Protein AF-A0A946TJX1-F1 (afdb_monomer)

Radius of gyration: 21.47 Å; Cα contacts (8 Å, |Δi|>4): 528; chains: 1; bounding box: 55×38×66 Å

Foldseek 3Di:
DLLCCQVVCCPFVVSDGAFEEEEAADCPCVDPLNCLSFVEAEDELAAPQAALQQFFDDPQLRSLVSQLLLLVLLCLLLVDDPVLSVVSSVLSQVQCVVQPHDSRDPVRNPGQHQHLVSSLCSQVPDPDHDPDSSNVSSCVSVVRNRHRRDSVRHDQVLVVRGGHYYYYNYPDDLSVSLSVVLSNLSSVLSVLVRQFFADDDPPDGGAHYEYEYEQCLSNVQSVRVSVVCCLVPVNRSNYYYHYHHLDLCSCDYPVDRNLVSDQKDWQAAHQDDDLVSCCSLLVDPDPVVSVVVNVCSNPHDPQWTWMQHNVRDTDIDRHPDCVNSSVD

Secondary structure (DSSP, 8-state):
-HHHHHHTGGGSGGG---EEEEEESSSSTTSHHHHHHHT-EEEESSSBSS-TT---S--TTHHHHHHHHHHHHHHHHHT--HHHHHHHHHHHHHHHHHTT--TT-GGGTTSPPPPHHHHHHHHHTSSS---SHHHHHHHHHHHTT-B-S-GGG---HHHH-SSEEEEE-TTS-HHHHHHHHHHHHHHHHHHHHHH-PPPEETTEE---EEEEETTHHHHHHT--HHHHHHHHHGGGGTEEEEE--SSGGGGB-SS-BGGGG---EEE---S---HHHHHHHH----HHHHHHHHHHHHTPPTTEEEEE-TT--EEEEE---HHHHS--

Nearest PDB structures (foldseek):
  7es4-assembly1_A  TM=9.626E-01  e=4.638E-42  Escherichia coli
  4ag6-assembly1_A  TM=7.171E-01  e=5.998E-08  Thermoanaerobacter pseudethanolicus
  8dol-assembly1_F  TM=5.128E-01  e=2.034E-04  Helicobacter pylori 26695
  1njf-assembly4_D  TM=3.837E-01  e=4.541E+00  Escherichia coli

Structure (mmCIF, N/CA/C/O backbone):
data_AF-A0A946TJX1-F1
#
_entry.id   AF-A0A946TJX1-F1
#
loop_
_atom_site.group_PDB
_atom_site.id
_atom_site.type_symbol
_atom_site.label_atom_id
_atom_site.label_alt_id
_atom_site.label_comp_id
_atom_site.label_asym_id
_atom_site.label_entity_id
_atom_site.label_seq_id
_atom_site.pdbx_PDB_ins_code
_atom_site.Cartn_x
_atom_site.Cartn_y
_atom_site.Cartn_z
_atom_site.occupancy
_atom_site.B_iso_or_equiv
_atom_site.auth_seq_id
_atom_site.auth_comp_id
_atom_site.auth_asym_id
_atom_site.auth_atom_id
_atom_site.pdbx_PDB_model_num
ATOM 1 N N . MET A 1 1 ? -14.377 -6.521 11.545 1.00 89.44 1 MET A N 1
ATOM 2 C CA . MET A 1 1 ? -14.509 -5.174 10.942 1.00 89.44 1 MET A CA 1
ATOM 3 C C . MET A 1 1 ? -14.657 -5.205 9.420 1.00 89.44 1 MET A C 1
ATOM 5 O O . MET A 1 1 ? -15.689 -4.755 8.950 1.00 89.44 1 MET A O 1
ATOM 9 N N . VAL A 1 2 ? -13.696 -5.730 8.643 1.00 94.31 2 VAL A N 1
ATOM 10 C CA . VAL A 1 2 ? -13.751 -5.693 7.159 1.00 94.31 2 VAL A CA 1
ATOM 11 C C . VAL A 1 2 ? -15.061 -6.251 6.590 1.00 94.31 2 VAL A C 1
ATOM 13 O O . VAL A 1 2 ? -15.722 -5.563 5.820 1.00 94.31 2 VAL A O 1
ATOM 16 N N . THR A 1 3 ? -15.479 -7.445 7.021 1.00 93.75 3 THR A N 1
ATOM 17 C CA . THR A 1 3 ? -16.749 -8.064 6.603 1.00 93.75 3 THR A CA 1
ATOM 18 C C . THR A 1 3 ? -17.955 -7.168 6.884 1.00 93.75 3 THR A C 1
ATOM 20 O O . THR A 1 3 ? -18.843 -7.056 6.048 1.00 93.75 3 THR A O 1
ATOM 23 N N . GLN A 1 4 ? -17.961 -6.469 8.022 1.00 93.44 4 GLN A N 1
ATOM 24 C CA . GLN A 1 4 ? -19.039 -5.543 8.375 1.00 93.44 4 GLN A CA 1
ATOM 25 C C . GLN A 1 4 ? -19.045 -4.327 7.441 1.00 93.44 4 GLN A C 1
ATOM 27 O O . GLN A 1 4 ? -20.090 -4.011 6.891 1.00 93.44 4 GLN A O 1
ATOM 32 N N . ILE A 1 5 ? -17.891 -3.694 7.184 1.00 92.88 5 ILE A N 1
ATOM 33 C CA . ILE A 1 5 ? -17.790 -2.567 6.232 1.00 92.88 5 ILE A CA 1
ATOM 34 C C . ILE A 1 5 ? -18.255 -2.996 4.836 1.00 92.88 5 ILE A C 1
ATOM 36 O O . ILE A 1 5 ? -19.009 -2.279 4.187 1.00 92.88 5 ILE A O 1
ATOM 40 N N . HIS A 1 6 ? -17.816 -4.172 4.383 1.00 91.88 6 HIS A N 1
ATOM 41 C CA . HIS A 1 6 ? -18.178 -4.709 3.076 1.00 91.88 6 HIS A CA 1
ATOM 42 C C . HIS A 1 6 ? -19.690 -4.944 2.940 1.00 91.88 6 HIS A C 1
ATOM 44 O O . HIS A 1 6 ? -20.277 -4.595 1.915 1.00 91.88 6 HIS A O 1
ATOM 50 N N . ARG A 1 7 ? -20.316 -5.517 3.974 1.00 91.69 7 ARG A N 1
ATOM 51 C CA . ARG A 1 7 ? -21.746 -5.845 3.978 1.00 91.69 7 ARG A CA 1
ATOM 52 C C . ARG A 1 7 ? -22.651 -4.650 4.202 1.00 91.69 7 ARG A C 1
ATOM 54 O O . ARG A 1 7 ? -23.758 -4.699 3.707 1.00 91.69 7 ARG A O 1
ATOM 61 N N . GLN A 1 8 ? -22.180 -3.622 4.906 1.00 92.06 8 GLN A N 1
ATOM 62 C CA . GLN A 1 8 ? -22.944 -2.422 5.269 1.00 92.06 8 GLN A CA 1
ATOM 63 C C . GLN A 1 8 ? -22.805 -1.290 4.233 1.00 92.06 8 GLN A C 1
ATOM 65 O O . GLN A 1 8 ? -22.961 -0.108 4.562 1.00 92.06 8 GLN A O 1
ATOM 70 N N . LYS A 1 9 ? -22.459 -1.626 2.981 1.00 90.62 9 LYS A N 1
ATOM 71 C CA . LYS A 1 9 ? -22.213 -0.663 1.892 1.00 90.62 9 LYS A CA 1
ATOM 72 C C . LYS A 1 9 ? -23.457 0.147 1.510 1.00 90.62 9 LYS A C 1
ATOM 74 O O . LYS A 1 9 ? -23.328 1.254 1.000 1.00 90.62 9 LYS A O 1
ATOM 79 N N . GLU A 1 10 ? -24.649 -0.359 1.804 1.00 93.06 10 GLU A N 1
ATOM 80 C CA . GLU A 1 10 ? -25.934 0.327 1.656 1.00 93.06 10 GLU A CA 1
ATOM 81 C C . GLU A 1 10 ? -26.047 1.592 2.513 1.00 93.06 10 GLU A C 1
ATOM 83 O O . GLU A 1 10 ? -26.786 2.502 2.148 1.00 93.06 10 GLU A O 1
ATOM 88 N N . ASN A 1 11 ? -25.280 1.687 3.607 1.00 94.06 11 ASN A N 1
ATOM 89 C CA . ASN A 1 11 ? -25.216 2.891 4.441 1.00 94.06 11 ASN A CA 1
ATOM 90 C C . ASN A 1 11 ? -24.266 3.959 3.879 1.00 94.06 11 ASN A C 1
ATOM 92 O O . ASN A 1 11 ? -24.165 5.056 4.430 1.00 94.06 11 ASN A O 1
ATOM 96 N N . ASN A 1 12 ? -23.532 3.647 2.811 1.00 95.81 12 ASN A N 1
ATOM 97 C CA . ASN A 1 12 ? -22.729 4.631 2.105 1.00 95.81 12 ASN A CA 1
ATOM 98 C C . ASN A 1 12 ? -23.633 5.562 1.288 1.00 95.81 12 ASN A C 1
ATOM 100 O O . ASN A 1 12 ? -24.731 5.189 0.876 1.00 95.81 12 ASN A O 1
ATOM 104 N N . ILE A 1 13 ? -23.151 6.767 0.991 1.00 95.75 13 ILE A N 1
ATOM 105 C CA . ILE A 1 13 ? -23.880 7.708 0.135 1.00 95.75 13 ILE A CA 1
ATOM 106 C C . ILE A 1 13 ? -24.156 7.050 -1.224 1.00 95.75 13 ILE A C 1
ATOM 108 O O . ILE A 1 13 ? -23.233 6.554 -1.876 1.00 95.75 13 ILE A O 1
ATOM 112 N N . GLU A 1 14 ? -25.430 7.064 -1.631 1.00 93.50 14 GLU A N 1
ATOM 113 C CA . GLU A 1 14 ? -25.968 6.404 -2.836 1.00 93.50 14 GLU A CA 1
ATOM 114 C C . GLU A 1 14 ? -25.845 4.869 -2.840 1.00 93.50 14 GLU A C 1
ATOM 116 O O . GLU A 1 14 ? -25.962 4.246 -3.893 1.00 93.50 14 GLU A O 1
ATOM 121 N N . GLY A 1 15 ? -25.579 4.245 -1.687 1.00 92.06 15 GLY A N 1
ATOM 122 C CA . GLY A 1 15 ? -25.301 2.810 -1.599 1.00 92.06 15 GLY A CA 1
ATOM 123 C C . GLY A 1 15 ? -24.071 2.393 -2.411 1.00 92.06 15 GLY A C 1
ATOM 124 O O . GLY A 1 15 ? -23.977 1.245 -2.851 1.00 92.06 15 GLY A O 1
ATOM 125 N N . LYS A 1 16 ? -23.151 3.334 -2.674 1.00 92.75 16 LYS A N 1
ATOM 126 C CA . LYS A 1 16 ? -21.984 3.095 -3.523 1.00 92.75 16 LYS A CA 1
ATOM 127 C C . LYS A 1 16 ? -21.104 2.005 -2.924 1.00 92.75 16 LYS A C 1
ATOM 129 O O . LYS A 1 16 ? -20.804 2.016 -1.729 1.00 92.75 16 LYS A O 1
ATOM 134 N N . GLU A 1 17 ? -20.645 1.092 -3.772 1.00 93.25 17 GLU A N 1
ATOM 135 C CA . GLU A 1 17 ? -19.739 0.035 -3.339 1.00 93.25 17 GLU A CA 1
ATOM 136 C C . GLU A 1 17 ? -18.426 0.593 -2.786 1.00 93.25 17 GLU A C 1
ATOM 138 O O . GLU A 1 17 ? -17.866 1.561 -3.305 1.00 93.25 17 GLU A O 1
ATOM 143 N N . ILE A 1 18 ? -17.921 -0.067 -1.745 1.00 95.81 18 ILE A N 1
ATOM 144 C CA . ILE A 1 18 ? -16.669 0.285 -1.082 1.00 95.81 18 ILE A CA 1
ATOM 145 C C . ILE A 1 18 ? -15.607 -0.736 -1.490 1.00 95.81 18 ILE A C 1
ATOM 147 O O . ILE A 1 18 ? -15.755 -1.934 -1.241 1.00 95.81 18 ILE A O 1
ATOM 151 N N . GLY A 1 19 ? -14.526 -0.258 -2.105 1.00 97.31 19 GLY A N 1
ATOM 152 C CA . GLY A 1 19 ? -13.344 -1.078 -2.370 1.00 97.31 19 GLY A CA 1
ATOM 153 C C . GLY A 1 19 ? -12.443 -1.166 -1.136 1.00 97.31 19 GLY A C 1
ATOM 154 O O . GLY A 1 19 ? -12.178 -0.149 -0.511 1.00 97.31 19 GLY A O 1
ATOM 155 N N . ILE A 1 20 ? -11.931 -2.337 -0.779 1.00 98.19 20 ILE A N 1
ATOM 156 C CA . ILE A 1 20 ? -11.012 -2.520 0.351 1.00 98.19 20 ILE A CA 1
ATOM 157 C C . ILE A 1 20 ? -9.774 -3.247 -0.164 1.00 98.19 20 ILE A C 1
ATOM 159 O O . ILE A 1 20 ? -9.864 -4.406 -0.554 1.00 98.19 20 ILE A O 1
ATOM 163 N N . LEU A 1 21 ? -8.632 -2.561 -0.176 1.00 98.50 21 LEU A N 1
ATOM 164 C CA . LEU A 1 21 ? -7.329 -3.147 -0.476 1.00 98.50 21 LEU A CA 1
ATOM 165 C C . LEU A 1 21 ? -6.659 -3.554 0.833 1.00 98.50 21 LEU A C 1
ATOM 167 O O . LEU A 1 21 ? -6.426 -2.695 1.676 1.00 98.50 21 LEU A O 1
ATOM 171 N N . ILE A 1 22 ? -6.342 -4.833 0.993 1.00 98.44 22 ILE A N 1
ATOM 172 C CA . ILE A 1 22 ? -5.723 -5.389 2.197 1.00 98.44 22 ILE A CA 1
ATOM 173 C C . ILE A 1 22 ? -4.313 -5.863 1.867 1.00 98.44 22 ILE A C 1
ATOM 175 O O . ILE A 1 22 ? -4.135 -6.651 0.944 1.00 98.44 22 ILE A O 1
ATOM 179 N N . PHE A 1 23 ? -3.330 -5.419 2.642 1.00 98.12 23 PHE A N 1
ATOM 180 C CA . PHE A 1 23 ? -1.988 -5.990 2.665 1.00 98.12 23 PHE A CA 1
ATOM 181 C C . PHE A 1 23 ? -1.893 -6.962 3.841 1.00 98.12 23 PHE A C 1
ATOM 183 O O . PHE A 1 23 ? -1.869 -6.528 4.994 1.00 98.12 23 PHE A O 1
ATOM 190 N N . ASP A 1 24 ? -1.892 -8.261 3.542 1.00 97.00 24 ASP A N 1
ATOM 191 C CA . ASP A 1 24 ? -1.958 -9.334 4.535 1.00 97.00 24 ASP A CA 1
ATOM 192 C C . ASP A 1 24 ? -0.579 -9.967 4.748 1.00 97.00 24 ASP A C 1
ATOM 194 O O . ASP A 1 24 ? -0.088 -10.723 3.910 1.00 97.00 24 ASP A O 1
ATOM 198 N N . TYR A 1 25 ? 0.052 -9.650 5.880 1.00 94.88 25 TYR A N 1
ATOM 199 C CA . TYR A 1 25 ? 1.388 -10.140 6.230 1.00 94.88 25 TYR A CA 1
ATOM 200 C C . TYR A 1 25 ? 1.378 -11.549 6.837 1.00 94.88 25 TYR A C 1
ATOM 202 O O . TYR A 1 25 ? 2.418 -12.213 6.851 1.00 94.88 25 TYR A O 1
ATOM 210 N N . LYS A 1 26 ? 0.232 -12.007 7.357 1.00 91.75 26 LYS A N 1
ATOM 211 C CA . LYS A 1 26 ? 0.122 -13.224 8.179 1.00 91.75 26 LYS A CA 1
ATOM 212 C C . LYS A 1 26 ? -0.780 -14.307 7.590 1.00 91.75 26 LYS A C 1
ATOM 214 O O . LYS A 1 26 ? -0.924 -15.357 8.214 1.00 91.75 26 LYS A O 1
ATOM 219 N N . ALA A 1 27 ? -1.320 -14.092 6.392 1.00 94.56 27 ALA A N 1
ATOM 220 C CA . ALA A 1 27 ? -2.264 -14.999 5.741 1.00 94.56 27 ALA A CA 1
ATOM 221 C C . ALA A 1 27 ? -3.563 -15.195 6.552 1.00 94.56 27 ALA A C 1
ATOM 223 O O . ALA A 1 27 ? -4.168 -16.271 6.539 1.00 94.56 27 ALA A O 1
ATOM 224 N N . ASP A 1 28 ? -4.006 -14.160 7.270 1.00 93.25 28 ASP A N 1
ATOM 225 C CA . ASP A 1 28 ? -5.269 -14.193 8.011 1.00 93.25 28 ASP A CA 1
ATOM 226 C C . ASP A 1 28 ? -6.476 -13.874 7.115 1.00 93.25 28 ASP A C 1
ATOM 228 O O . ASP A 1 28 ? -7.550 -14.447 7.299 1.00 93.25 28 ASP A O 1
ATOM 232 N N . TYR A 1 29 ? -6.292 -13.029 6.099 1.00 95.94 29 TYR A N 1
ATOM 233 C CA . TYR A 1 29 ? -7.323 -12.582 5.157 1.00 95.94 29 TYR A CA 1
ATOM 234 C C . TYR A 1 29 ? -7.405 -13.447 3.889 1.00 95.94 29 TYR A C 1
ATOM 236 O O . TYR A 1 29 ? -8.209 -13.171 2.999 1.00 95.94 29 TYR A O 1
ATOM 244 N N . VAL A 1 30 ? -6.604 -14.511 3.795 1.00 96.38 30 VAL A N 1
ATOM 245 C CA . VAL A 1 30 ? -6.665 -15.498 2.698 1.00 96.38 30 VAL A CA 1
ATOM 246 C C . VAL A 1 30 ? -7.379 -16.794 3.088 1.00 96.38 30 VAL A C 1
ATOM 248 O O . VAL A 1 30 ? -7.549 -17.682 2.251 1.00 96.38 30 VAL A O 1
ATOM 251 N N . LYS A 1 31 ? -7.791 -16.919 4.355 1.00 96.19 31 LYS A N 1
ATOM 252 C CA . LYS A 1 31 ? -8.509 -18.091 4.869 1.00 96.19 31 LYS A CA 1
ATOM 253 C C . LYS A 1 31 ? -9.864 -18.249 4.178 1.00 96.19 31 LYS A C 1
ATOM 255 O O . LYS A 1 31 ? -10.524 -17.270 3.828 1.00 96.19 31 LYS A O 1
ATOM 260 N N . GLU A 1 32 ? -10.277 -19.500 3.967 1.00 95.56 32 GLU A N 1
ATOM 261 C CA . GLU A 1 32 ? -11.476 -19.814 3.180 1.00 95.56 32 GLU A CA 1
ATOM 262 C C . GLU A 1 32 ? -12.758 -19.192 3.738 1.00 95.56 32 GLU A C 1
ATOM 264 O O . GLU A 1 32 ? -13.611 -18.765 2.966 1.00 95.56 32 GLU A O 1
ATOM 269 N N . ASP A 1 33 ? -12.909 -19.169 5.060 1.00 95.31 33 ASP A N 1
ATOM 270 C CA . ASP A 1 33 ? -14.051 -18.572 5.749 1.00 95.31 33 ASP A CA 1
ATOM 271 C C . ASP A 1 33 ? -14.147 -17.068 5.461 1.00 95.31 33 ASP A C 1
ATOM 273 O O . ASP A 1 33 ? -15.202 -16.579 5.057 1.00 95.31 33 ASP A O 1
ATOM 277 N N . PHE A 1 34 ? -13.032 -16.342 5.562 1.00 96.19 34 PHE A N 1
ATOM 278 C CA . PHE A 1 34 ? -12.970 -14.923 5.227 1.00 96.19 34 PHE A CA 1
ATOM 279 C C . PHE A 1 34 ? -13.272 -14.663 3.747 1.00 96.19 34 PHE A C 1
ATOM 281 O O . PHE A 1 34 ? -14.077 -13.783 3.423 1.00 96.19 34 PHE A O 1
ATOM 288 N N . VAL A 1 35 ? -12.662 -15.441 2.845 1.00 96.69 35 VAL A N 1
ATOM 289 C CA . VAL A 1 35 ? -12.873 -15.306 1.397 1.00 96.69 35 VAL A CA 1
ATOM 290 C C . VAL A 1 35 ? -14.335 -15.564 1.036 1.00 96.69 35 VAL A C 1
ATOM 292 O O . VAL A 1 35 ? -14.910 -14.779 0.285 1.00 96.69 35 VAL A O 1
ATOM 295 N N . LYS A 1 36 ? -14.967 -16.598 1.605 1.00 94.88 36 LYS A N 1
ATOM 296 C CA . LYS A 1 36 ? -16.394 -16.896 1.392 1.00 94.88 36 LYS A CA 1
ATOM 297 C C . LYS A 1 36 ? -17.289 -15.771 1.917 1.00 94.88 36 LYS A C 1
ATOM 299 O O . LYS A 1 36 ? -18.159 -15.309 1.186 1.00 94.88 36 LYS A O 1
ATOM 304 N N . ALA A 1 37 ? -17.033 -15.274 3.128 1.00 94.62 37 ALA A N 1
ATOM 305 C CA . ALA A 1 37 ? -17.858 -14.249 3.772 1.00 94.62 37 ALA A CA 1
ATOM 306 C C . ALA A 1 37 ? -17.799 -12.865 3.094 1.00 94.62 37 ALA A C 1
ATOM 308 O O . ALA A 1 37 ? -18.688 -12.035 3.307 1.00 94.62 37 ALA A O 1
ATOM 309 N N . THR A 1 38 ? -16.739 -12.590 2.323 1.00 94.69 38 THR A N 1
ATOM 310 C CA . THR A 1 38 ? -16.471 -11.272 1.714 1.00 94.69 38 THR A CA 1
ATOM 311 C C . THR A 1 38 ? -16.342 -11.287 0.193 1.00 94.69 38 THR A C 1
ATOM 313 O O . THR A 1 38 ? -16.181 -10.227 -0.413 1.00 94.69 38 THR A O 1
ATOM 316 N N . ASN A 1 39 ? -16.386 -12.470 -0.427 1.00 95.25 39 ASN A N 1
ATOM 317 C CA . ASN A 1 39 ? -16.048 -12.681 -1.834 1.00 95.25 39 ASN A CA 1
ATOM 318 C C . ASN A 1 39 ? -14.690 -12.047 -2.210 1.00 95.25 39 ASN A C 1
ATOM 320 O O . ASN A 1 39 ? -14.553 -11.397 -3.250 1.00 95.25 39 ASN A O 1
ATOM 324 N N . ALA A 1 40 ? -13.699 -12.172 -1.320 1.00 97.12 40 ALA A N 1
ATOM 325 C CA . ALA A 1 40 ? -12.417 -11.498 -1.482 1.00 97.12 40 ALA A CA 1
ATOM 326 C C . ALA A 1 40 ? -11.635 -12.029 -2.687 1.00 97.12 40 ALA A C 1
ATOM 328 O O . ALA A 1 40 ? -11.434 -13.233 -2.858 1.00 97.12 40 ALA A O 1
ATOM 329 N N . LYS A 1 41 ? -11.098 -11.106 -3.485 1.00 97.81 41 LYS A N 1
ATOM 330 C CA . LYS A 1 41 ? -10.117 -11.420 -4.519 1.00 97.81 41 LYS A CA 1
ATOM 331 C C . LYS A 1 41 ? -8.723 -11.478 -3.901 1.00 97.81 41 LYS A C 1
ATOM 333 O O . LYS A 1 41 ? -8.164 -10.439 -3.558 1.00 97.81 41 LYS A O 1
ATOM 338 N N . VAL A 1 42 ? -8.148 -12.673 -3.807 1.00 97.88 42 VAL A N 1
ATOM 339 C CA . VAL A 1 42 ? -6.787 -12.872 -3.288 1.00 97.88 42 VAL A CA 1
ATOM 340 C C . VAL A 1 42 ? -5.768 -12.826 -4.428 1.00 97.88 42 VAL A C 1
ATOM 342 O O . VAL A 1 42 ? -5.880 -13.555 -5.413 1.00 97.88 42 VAL A O 1
ATOM 345 N N . LEU A 1 43 ? -4.771 -11.958 -4.288 1.00 97.94 43 LEU A N 1
ATOM 346 C CA . LEU A 1 43 ? -3.634 -11.782 -5.181 1.00 97.94 43 LEU A CA 1
ATOM 347 C C . LEU A 1 43 ? -2.370 -12.209 -4.444 1.00 97.94 43 LEU A C 1
ATOM 349 O O . LEU A 1 43 ? -2.116 -11.752 -3.335 1.00 97.94 43 LEU A O 1
ATOM 353 N N . LYS A 1 44 ? -1.564 -13.058 -5.074 1.00 96.88 44 LYS A N 1
ATOM 354 C CA . LYS A 1 44 ? -0.230 -13.401 -4.573 1.00 96.88 44 LYS A CA 1
ATOM 355 C C . LYS A 1 44 ? 0.796 -12.429 -5.143 1.00 96.88 44 LYS A C 1
ATOM 357 O O . LYS A 1 44 ? 0.531 -11.793 -6.163 1.00 96.88 44 LYS A O 1
ATOM 362 N N . LEU A 1 45 ? 1.975 -12.356 -4.531 1.00 95.62 45 LEU A N 1
ATOM 363 C CA . LEU A 1 45 ? 3.136 -11.655 -5.090 1.00 95.62 45 LEU A CA 1
ATOM 364 C C . LEU A 1 45 ? 3.740 -12.424 -6.279 1.00 95.62 45 LEU A C 1
ATOM 366 O O . LEU A 1 45 ? 4.861 -12.921 -6.227 1.00 95.62 45 LEU A O 1
ATOM 370 N N . TYR A 1 46 ? 2.934 -12.570 -7.325 1.00 95.56 46 TYR A N 1
ATOM 371 C CA . TYR A 1 46 ? 3.266 -13.194 -8.596 1.00 95.56 46 TYR A CA 1
ATOM 372 C C . TYR A 1 46 ? 2.272 -12.691 -9.644 1.00 95.56 46 TYR A C 1
ATOM 374 O O . TYR A 1 46 ? 1.064 -12.904 -9.500 1.00 95.56 46 TYR A O 1
ATOM 382 N N . ASN A 1 47 ? 2.771 -12.025 -10.684 1.00 96.38 47 ASN A N 1
ATOM 383 C CA . ASN A 1 47 ? 1.980 -11.379 -11.732 1.00 96.38 47 ASN A CA 1
ATOM 384 C C . ASN A 1 47 ? 0.872 -10.474 -11.177 1.00 96.38 47 ASN A C 1
ATOM 386 O O . ASN A 1 47 ? -0.297 -10.567 -11.566 1.00 96.38 47 ASN A O 1
ATOM 390 N N . LEU A 1 48 ? 1.225 -9.586 -10.243 1.00 97.88 48 LEU A N 1
ATOM 391 C CA . LEU A 1 48 ? 0.298 -8.564 -9.780 1.00 97.88 48 LEU A CA 1
ATOM 392 C C . LEU A 1 48 ? -0.210 -7.758 -10.989 1.00 97.88 48 LEU A C 1
ATOM 394 O O . LEU A 1 48 ? 0.604 -7.237 -11.756 1.00 97.88 48 LEU A O 1
ATOM 398 N N . PRO A 1 49 ? -1.539 -7.634 -11.178 1.00 96.75 49 PRO A N 1
ATOM 399 C CA . PRO A 1 49 ? -2.135 -7.186 -12.437 1.00 96.75 49 PRO A CA 1
ATOM 400 C C . PRO A 1 49 ? -2.163 -5.657 -12.546 1.00 96.75 49 PRO A C 1
ATOM 402 O O . PRO A 1 49 ? -3.192 -5.062 -12.861 1.00 96.75 49 PRO A O 1
ATOM 405 N N . PHE A 1 50 ? -1.052 -4.999 -12.239 1.00 96.50 50 PHE A N 1
ATOM 406 C CA . PHE A 1 50 ? -0.868 -3.561 -12.379 1.00 96.50 50 PHE A CA 1
ATOM 407 C C . PHE A 1 50 ? 0.604 -3.252 -12.648 1.00 96.50 50 PHE A C 1
ATOM 409 O O . PHE A 1 50 ? 1.497 -3.970 -12.204 1.00 96.50 50 PHE A O 1
ATOM 416 N N . ASN A 1 51 ? 0.850 -2.1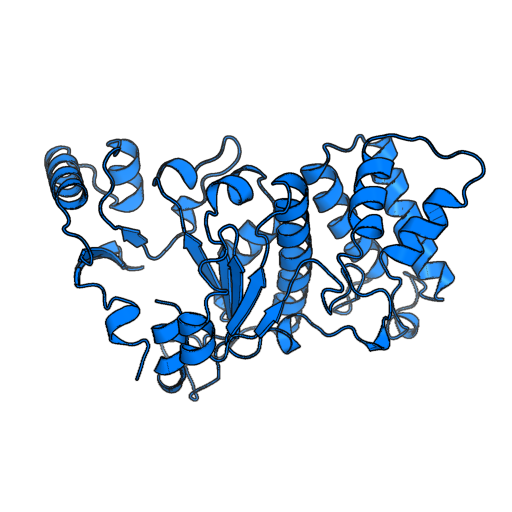60 -13.367 1.00 96.56 51 ASN A N 1
ATOM 417 C CA . ASN A 1 51 ? 2.195 -1.743 -13.737 1.00 96.56 51 ASN A CA 1
ATOM 418 C C . ASN A 1 51 ? 2.651 -0.557 -12.862 1.00 96.56 51 ASN A C 1
ATOM 420 O O . ASN A 1 51 ? 2.000 0.492 -12.905 1.00 96.56 51 ASN A O 1
ATOM 424 N N . PRO A 1 52 ? 3.767 -0.661 -12.110 1.00 95.94 52 PRO A N 1
ATOM 425 C CA . PRO A 1 52 ? 4.303 0.459 -11.329 1.00 95.94 52 PRO A CA 1
ATOM 426 C C . PRO A 1 52 ? 4.754 1.657 -12.187 1.00 95.94 52 PRO A C 1
ATOM 428 O O . PRO A 1 52 ? 4.923 2.755 -11.658 1.00 95.94 52 PRO A O 1
ATOM 431 N N . PHE A 1 53 ? 4.926 1.473 -13.499 1.00 97.44 53 PHE A N 1
ATOM 432 C CA . PHE A 1 53 ? 5.261 2.525 -14.464 1.00 97.44 53 PHE A CA 1
ATOM 433 C C . PHE A 1 53 ? 4.059 2.997 -15.292 1.00 97.44 53 PHE A C 1
ATOM 435 O O . PHE A 1 53 ? 4.232 3.701 -16.281 1.00 97.44 53 PHE A O 1
ATOM 442 N N . ALA A 1 54 ? 2.830 2.631 -14.926 1.00 96.19 54 ALA A N 1
ATOM 443 C CA . ALA A 1 54 ? 1.656 3.184 -15.592 1.00 96.19 54 ALA A CA 1
ATOM 444 C C . ALA A 1 54 ? 1.557 4.708 -15.374 1.00 96.19 54 ALA A C 1
ATOM 446 O O . ALA A 1 54 ? 1.827 5.229 -14.286 1.00 96.19 54 ALA A O 1
ATOM 447 N N . LEU A 1 55 ? 1.163 5.427 -16.425 1.00 95.94 55 LEU A N 1
ATOM 448 C CA . LEU A 1 55 ? 1.010 6.879 -16.415 1.00 95.94 55 LEU A CA 1
ATOM 449 C C . LEU A 1 55 ? -0.435 7.260 -16.085 1.00 95.94 55 LEU A C 1
ATOM 451 O O . LEU A 1 55 ? -1.376 6.758 -16.689 1.00 95.94 55 LEU A O 1
ATOM 455 N N . PHE A 1 56 ? -0.605 8.169 -15.125 1.00 93.06 56 PHE A N 1
ATOM 456 C CA . PHE A 1 56 ? -1.912 8.663 -14.697 1.00 93.06 56 PHE A CA 1
ATOM 457 C C . PHE A 1 56 ? -1.893 10.186 -14.558 1.00 93.06 56 PHE A C 1
ATOM 459 O O . PHE A 1 56 ? -1.112 10.739 -13.778 1.00 93.06 56 PHE A O 1
ATOM 466 N N . GLY A 1 57 ? -2.784 10.851 -15.292 1.00 90.06 57 GLY A N 1
ATOM 467 C CA . GLY A 1 57 ? -2.939 12.304 -15.300 1.00 90.06 57 GLY A CA 1
ATOM 468 C C . GLY A 1 57 ? -2.279 13.000 -16.482 1.00 90.06 57 GLY A C 1
ATOM 469 O O . GLY A 1 57 ? -1.919 12.381 -17.473 1.00 90.06 57 GLY A O 1
ATOM 470 N N . ASN A 1 58 ? -2.140 14.318 -16.368 1.00 88.25 58 ASN A N 1
ATOM 471 C CA . ASN A 1 58 ? -1.747 15.217 -17.459 1.00 88.25 58 ASN A CA 1
ATOM 472 C C . ASN A 1 58 ? -0.634 16.199 -17.053 1.00 88.25 58 ASN A C 1
ATOM 474 O O . ASN A 1 58 ? -0.449 17.251 -17.661 1.00 88.25 58 ASN A O 1
ATOM 478 N N . LYS A 1 59 ? 0.100 15.894 -15.977 1.00 91.69 59 LYS A N 1
ATOM 479 C CA . LYS A 1 59 ? 1.177 16.766 -15.507 1.00 91.69 59 LYS A CA 1
ATOM 480 C C . LYS A 1 59 ? 2.306 16.793 -16.546 1.00 91.69 59 LYS A C 1
ATOM 482 O O . LYS A 1 59 ? 2.775 15.716 -16.906 1.00 91.69 59 LYS A O 1
ATOM 487 N N . PRO A 1 60 ? 2.824 17.966 -16.964 1.00 95.00 60 PRO A N 1
ATOM 488 C CA . PRO A 1 60 ? 3.971 18.029 -17.866 1.00 95.00 60 PRO A CA 1
ATOM 489 C C . PRO A 1 60 ? 5.129 17.159 -17.366 1.00 95.00 60 PRO A C 1
ATOM 491 O O . PRO A 1 60 ? 5.430 17.160 -16.170 1.00 95.00 60 PRO A O 1
ATOM 494 N N . MET A 1 61 ? 5.788 16.434 -18.275 1.00 96.38 61 MET A N 1
ATOM 495 C CA . MET A 1 61 ? 6.853 15.476 -17.945 1.00 96.38 61 MET A CA 1
ATOM 496 C C . MET A 1 61 ? 6.388 14.302 -17.059 1.00 96.38 61 MET A C 1
ATOM 498 O O . MET A 1 61 ? 7.153 13.826 -16.214 1.00 96.38 61 MET A O 1
ATOM 502 N N . LEU A 1 62 ? 5.155 13.811 -17.233 1.00 96.50 62 LEU A N 1
ATOM 503 C CA . LEU A 1 62 ? 4.578 12.744 -16.406 1.00 96.50 62 LEU A CA 1
ATOM 504 C C . LEU A 1 62 ? 5.469 11.491 -16.289 1.00 96.50 62 LEU A C 1
ATOM 506 O O . LEU A 1 62 ? 5.703 11.075 -15.152 1.00 96.50 62 LEU A O 1
ATOM 510 N N . PRO A 1 63 ? 6.087 10.955 -17.367 1.00 97.88 63 PRO A N 1
ATOM 511 C CA . PRO A 1 63 ? 6.986 9.802 -17.244 1.00 97.88 63 PRO A CA 1
ATOM 512 C C . PRO A 1 63 ? 8.162 10.047 -16.292 1.00 97.88 63 PRO A C 1
ATOM 514 O O . PRO A 1 63 ? 8.552 9.172 -15.519 1.00 97.88 63 PRO A O 1
ATOM 517 N N . ARG A 1 64 ? 8.691 11.279 -16.267 1.00 97.38 64 ARG A N 1
ATOM 518 C CA . ARG A 1 64 ? 9.766 11.677 -15.348 1.00 97.38 64 ARG A CA 1
ATOM 519 C C . ARG A 1 64 ? 9.278 11.748 -13.904 1.00 97.38 64 ARG A C 1
ATOM 521 O O . ARG A 1 64 ? 10.043 11.429 -12.994 1.00 97.38 64 ARG A O 1
ATOM 528 N N . HIS A 1 65 ? 8.039 12.178 -13.677 1.00 96.06 65 HIS A N 1
ATOM 529 C CA . HIS A 1 65 ? 7.433 12.160 -12.348 1.00 96.06 65 HIS A CA 1
ATOM 530 C C . HIS A 1 65 ? 7.236 10.727 -11.848 1.00 96.06 65 HIS A C 1
ATOM 532 O O . HIS A 1 65 ? 7.696 10.433 -10.746 1.00 96.06 65 HIS A O 1
ATOM 538 N N . THR A 1 66 ? 6.682 9.832 -12.668 1.00 96.25 66 THR A N 1
ATOM 539 C CA . THR A 1 66 ? 6.531 8.406 -12.333 1.00 96.25 66 THR A CA 1
ATOM 540 C C . THR A 1 66 ? 7.884 7.749 -12.048 1.00 96.25 66 THR A C 1
ATOM 542 O O . THR A 1 66 ? 8.057 7.125 -11.002 1.00 96.25 66 THR A O 1
ATOM 545 N N . ALA A 1 67 ? 8.894 7.984 -12.894 1.00 97.12 67 ALA A N 1
ATOM 546 C CA . ALA A 1 67 ? 10.255 7.487 -12.673 1.00 97.12 67 ALA A CA 1
ATOM 547 C C . ALA A 1 67 ? 10.875 8.003 -11.362 1.00 97.12 67 ALA A C 1
ATOM 549 O O . ALA A 1 67 ? 11.585 7.274 -10.671 1.00 97.12 67 ALA A O 1
ATOM 550 N N . ASN A 1 68 ? 10.617 9.264 -10.999 1.00 95.81 68 ASN A N 1
ATOM 551 C CA . ASN A 1 68 ? 11.102 9.839 -9.746 1.00 95.81 68 ASN A CA 1
ATOM 552 C C . ASN A 1 68 ? 10.406 9.253 -8.515 1.00 95.81 68 ASN A C 1
ATOM 554 O O . ASN A 1 68 ? 11.081 9.068 -7.503 1.00 95.81 68 ASN A O 1
ATOM 558 N N . THR A 1 69 ? 9.104 8.968 -8.595 1.00 95.75 69 THR A N 1
ATOM 559 C CA . THR A 1 69 ? 8.359 8.289 -7.527 1.00 95.75 69 THR A CA 1
ATOM 560 C C . THR A 1 69 ? 8.913 6.883 -7.309 1.00 95.75 69 THR A C 1
ATOM 562 O O . THR A 1 69 ? 9.343 6.572 -6.202 1.00 95.75 69 THR A O 1
ATOM 565 N N . PHE A 1 70 ? 9.043 6.090 -8.380 1.00 96.69 70 PHE A N 1
ATOM 566 C CA . PHE A 1 70 ? 9.627 4.747 -8.310 1.00 96.69 70 PHE A CA 1
ATOM 567 C C . PHE A 1 70 ? 11.044 4.769 -7.719 1.00 96.69 70 PHE A C 1
ATOM 569 O O . PHE A 1 70 ? 11.348 4.029 -6.784 1.00 96.69 70 PHE A O 1
ATOM 576 N N . LYS A 1 71 ? 11.900 5.677 -8.212 1.00 96.44 71 LYS A N 1
ATOM 577 C CA . LYS A 1 71 ? 13.248 5.903 -7.675 1.00 96.44 71 LYS A CA 1
ATOM 578 C C . LYS A 1 71 ? 13.213 6.201 -6.178 1.00 96.44 71 LYS A C 1
ATOM 580 O O . LYS A 1 71 ? 13.968 5.584 -5.446 1.00 96.44 71 LYS A O 1
ATOM 585 N N . ALA A 1 72 ? 12.376 7.135 -5.721 1.00 95.50 72 ALA A N 1
ATOM 586 C CA . ALA A 1 72 ? 12.325 7.523 -4.310 1.00 95.50 72 ALA A CA 1
ATOM 587 C C . ALA A 1 72 ? 11.952 6.340 -3.401 1.00 95.50 72 ALA A C 1
ATOM 589 O O . ALA A 1 72 ? 12.577 6.140 -2.357 1.00 95.50 72 ALA A O 1
ATOM 590 N N . THR A 1 73 ? 10.984 5.531 -3.826 1.00 95.50 73 THR A N 1
ATOM 591 C CA . THR A 1 73 ? 10.533 4.351 -3.082 1.00 95.50 73 THR A CA 1
ATOM 592 C C . THR A 1 73 ? 11.593 3.256 -3.053 1.00 95.50 73 THR A C 1
ATOM 594 O O . THR A 1 73 ? 11.936 2.766 -1.974 1.00 95.50 73 THR A O 1
ATOM 597 N N . LEU A 1 74 ? 12.209 2.950 -4.198 1.00 94.81 74 LEU A N 1
ATOM 598 C CA . LEU A 1 74 ? 13.309 1.988 -4.269 1.00 94.81 74 LEU A CA 1
ATOM 599 C C . LEU A 1 74 ? 14.526 2.460 -3.454 1.00 94.81 74 LEU A C 1
ATOM 601 O O . LEU A 1 74 ? 15.116 1.678 -2.708 1.00 94.81 74 LEU A O 1
ATOM 605 N N . SER A 1 75 ? 14.860 3.753 -3.533 1.00 94.62 75 SER A N 1
ATOM 606 C CA . SER A 1 75 ? 15.928 4.384 -2.756 1.00 94.62 75 SER A CA 1
ATOM 607 C C . SER A 1 75 ? 15.735 4.217 -1.260 1.00 94.62 75 SER A C 1
ATOM 609 O O . SER A 1 75 ? 16.680 3.832 -0.573 1.00 94.62 75 SER A O 1
ATOM 611 N N . LYS A 1 76 ? 14.526 4.479 -0.749 1.00 92.88 76 LYS A N 1
ATOM 612 C CA . LYS A 1 76 ? 14.227 4.339 0.681 1.00 92.88 76 LYS A CA 1
ATOM 613 C C . LYS A 1 76 ? 14.291 2.872 1.112 1.00 92.88 76 LYS A C 1
ATOM 615 O O . LYS A 1 76 ? 14.939 2.576 2.111 1.00 92.88 76 LYS A O 1
ATOM 620 N N . ALA A 1 77 ? 13.702 1.959 0.338 1.00 91.56 77 ALA A N 1
ATOM 621 C CA . ALA A 1 77 ? 13.657 0.534 0.675 1.00 91.56 77 ALA A CA 1
ATOM 622 C C . ALA A 1 77 ? 15.038 -0.157 0.619 1.00 91.56 77 ALA A C 1
ATOM 624 O O . ALA A 1 77 ? 15.321 -1.053 1.414 1.00 91.56 77 ALA A O 1
ATOM 625 N N . PHE A 1 78 ? 15.923 0.257 -0.297 1.00 91.31 78 PHE A N 1
ATOM 626 C CA . PHE A 1 78 ? 17.231 -0.384 -0.519 1.00 91.31 78 PHE A CA 1
ATOM 627 C C . PHE A 1 78 ? 18.421 0.477 -0.088 1.00 91.31 78 PHE A C 1
ATOM 629 O O . PHE A 1 78 ? 19.564 0.073 -0.302 1.00 91.31 78 PHE A O 1
ATOM 636 N N . SER A 1 79 ? 18.169 1.626 0.548 1.00 92.50 79 SER A N 1
ATOM 637 C CA . SER A 1 79 ? 19.194 2.607 0.934 1.00 92.50 79 SER A CA 1
ATOM 638 C C . SER A 1 79 ? 20.129 2.958 -0.230 1.00 92.50 79 SER A C 1
ATOM 640 O O . SER A 1 79 ? 21.353 2.877 -0.106 1.00 92.50 79 SER A O 1
ATOM 642 N N . LEU A 1 80 ? 19.558 3.283 -1.394 1.00 95.25 80 LEU A N 1
ATOM 643 C CA . LEU A 1 80 ? 20.350 3.556 -2.594 1.00 95.25 80 LEU A CA 1
ATOM 644 C C . LEU A 1 80 ? 21.157 4.853 -2.447 1.00 95.25 80 LEU A C 1
ATOM 646 O O . LEU A 1 80 ? 20.669 5.867 -1.955 1.00 95.25 80 LEU A O 1
ATOM 650 N N . GLY A 1 81 ? 22.404 4.834 -2.916 1.00 96.69 81 GLY A N 1
ATOM 651 C CA . GLY A 1 81 ? 23.246 6.024 -3.003 1.00 96.69 81 GLY A CA 1
ATOM 652 C C . GLY A 1 81 ? 22.962 6.851 -4.260 1.00 96.69 81 GLY A C 1
ATOM 653 O O . GLY A 1 81 ? 22.482 6.335 -5.264 1.00 96.69 81 GLY A O 1
ATOM 654 N N . VAL A 1 82 ? 23.362 8.127 -4.262 1.00 95.81 82 VAL A N 1
ATOM 655 C CA . VAL A 1 82 ? 23.085 9.111 -5.340 1.00 95.81 82 VAL A CA 1
ATOM 656 C C . VAL A 1 82 ? 23.372 8.588 -6.760 1.00 95.81 82 VAL A C 1
ATOM 658 O O . VAL A 1 82 ? 22.617 8.856 -7.696 1.00 95.81 82 VAL A O 1
ATOM 661 N N . LYS A 1 83 ? 24.454 7.816 -6.947 1.00 95.75 83 LYS A N 1
ATOM 662 C CA . LYS A 1 83 ? 24.788 7.216 -8.253 1.00 95.75 83 LYS A CA 1
ATOM 663 C C . LYS A 1 83 ? 23.746 6.190 -8.703 1.00 95.75 83 LYS A C 1
ATOM 665 O O . LYS A 1 83 ? 23.374 6.185 -9.873 1.00 95.75 83 LYS A O 1
ATOM 670 N N . GLN A 1 84 ? 23.277 5.353 -7.783 1.00 97.25 84 GLN A N 1
ATOM 671 C CA . GLN A 1 84 ? 22.243 4.353 -8.033 1.00 97.25 84 GLN A CA 1
ATOM 672 C C . GLN A 1 84 ? 20.895 5.028 -8.296 1.00 97.25 84 GLN A C 1
ATOM 674 O O . GLN A 1 84 ? 20.207 4.651 -9.237 1.00 97.25 84 GLN A O 1
ATOM 679 N N . GLU A 1 85 ? 20.564 6.092 -7.560 1.00 97.06 85 GLU A N 1
ATOM 680 C CA . GLU A 1 85 ? 19.344 6.873 -7.807 1.00 97.06 85 GLU A CA 1
ATOM 681 C C . GLU A 1 85 ? 19.307 7.468 -9.222 1.00 97.06 85 GLU A C 1
ATOM 683 O O . GLU A 1 85 ? 18.298 7.393 -9.927 1.00 97.06 85 GLU A O 1
ATOM 688 N N . SER A 1 86 ? 20.425 8.058 -9.657 1.00 96.12 86 SER A N 1
ATOM 689 C CA . SER A 1 86 ? 20.569 8.575 -11.021 1.00 96.12 86 SER A CA 1
ATOM 690 C C . SER A 1 86 ? 20.448 7.448 -12.048 1.00 96.12 86 SER A C 1
ATOM 692 O O . SER A 1 86 ? 19.764 7.593 -13.063 1.00 96.12 86 SER A O 1
ATOM 694 N N . LYS A 1 87 ? 21.048 6.288 -11.751 1.00 97.06 87 LYS A N 1
ATOM 695 C CA . LYS A 1 87 ? 21.019 5.120 -12.627 1.00 97.06 87 LYS A CA 1
ATOM 696 C C . LYS A 1 87 ? 19.603 4.588 -12.839 1.00 97.06 87 LYS A C 1
ATOM 698 O O . LYS A 1 87 ? 19.205 4.480 -13.993 1.00 97.06 87 LYS A O 1
ATOM 703 N N . ILE A 1 88 ? 18.836 4.319 -11.777 1.00 97.50 88 ILE A N 1
ATOM 704 C CA . ILE A 1 88 ? 17.453 3.833 -11.921 1.00 97.50 88 ILE A CA 1
ATOM 705 C C . ILE A 1 88 ? 16.572 4.848 -12.641 1.00 97.50 88 ILE A C 1
ATOM 707 O O . ILE A 1 88 ? 15.773 4.477 -13.493 1.00 97.50 88 ILE A O 1
ATOM 711 N N . SER A 1 89 ? 16.766 6.142 -12.373 1.00 96.62 89 SER A N 1
ATOM 712 C CA . SER A 1 89 ? 16.028 7.181 -13.084 1.00 96.62 89 SER A CA 1
ATOM 713 C C . SER A 1 89 ? 16.283 7.114 -14.590 1.00 96.62 89 SER A C 1
ATOM 715 O O . SER A 1 89 ? 15.334 7.182 -15.361 1.00 96.62 89 SER A O 1
ATOM 717 N N . ASN A 1 90 ? 17.536 6.937 -15.016 1.00 97.19 90 ASN A N 1
ATOM 718 C CA . ASN A 1 90 ? 17.876 6.827 -16.435 1.00 97.19 90 ASN A CA 1
ATOM 719 C C . ASN A 1 90 ? 17.345 5.534 -17.062 1.00 97.19 90 ASN A C 1
ATOM 721 O O . ASN A 1 90 ? 16.783 5.608 -18.146 1.00 97.19 90 ASN A O 1
ATOM 725 N N . LEU A 1 91 ? 17.457 4.396 -16.367 1.00 98.25 91 LEU A N 1
ATOM 726 C CA . LEU A 1 91 ? 16.930 3.106 -16.834 1.00 98.25 91 LEU A CA 1
ATOM 727 C C . LEU A 1 91 ? 15.423 3.180 -17.117 1.00 98.25 91 LEU A C 1
ATOM 729 O O . LEU A 1 91 ? 14.971 2.767 -18.178 1.00 98.25 91 LEU A O 1
ATOM 733 N N . VAL A 1 92 ? 14.649 3.763 -16.198 1.00 98.50 92 VAL A N 1
ATOM 734 C CA . VAL A 1 92 ? 13.198 3.912 -16.377 1.00 98.50 92 VAL A CA 1
ATOM 735 C C . VAL A 1 92 ? 12.876 4.863 -17.536 1.00 98.50 92 VAL A C 1
ATOM 737 O O . VAL A 1 92 ? 11.988 4.576 -18.332 1.00 98.50 92 VAL A O 1
ATOM 740 N N . MET A 1 93 ? 13.598 5.983 -17.672 1.00 98.50 93 MET A N 1
ATOM 741 C CA . MET A 1 93 ? 13.384 6.897 -18.804 1.00 98.50 93 MET A CA 1
ATOM 742 C C . MET A 1 93 ? 13.724 6.250 -20.149 1.00 98.50 93 MET A C 1
ATOM 744 O O . MET A 1 93 ? 13.011 6.469 -21.123 1.00 98.50 93 MET A O 1
ATOM 748 N N . GLU A 1 94 ? 14.800 5.468 -20.203 1.00 98.50 94 GLU A N 1
ATOM 749 C CA . GLU A 1 94 ? 15.190 4.705 -21.387 1.00 98.50 94 GLU A CA 1
ATOM 750 C C . GLU A 1 94 ? 14.115 3.674 -21.751 1.00 98.50 94 GLU A C 1
ATOM 752 O O . GLU A 1 94 ? 13.737 3.579 -22.915 1.00 98.50 94 GLU A O 1
ATOM 757 N N . ALA A 1 95 ? 13.532 2.996 -20.758 1.00 98.56 95 ALA A N 1
ATOM 758 C CA . ALA A 1 95 ? 12.427 2.066 -20.973 1.00 98.56 95 ALA A CA 1
ATOM 759 C C . ALA A 1 95 ? 11.201 2.744 -21.602 1.00 98.56 95 ALA A C 1
ATOM 761 O O . ALA A 1 95 ? 10.642 2.215 -22.560 1.00 98.56 95 ALA A O 1
ATOM 762 N N . TYR A 1 96 ? 10.821 3.942 -21.136 1.00 98.62 96 TYR A N 1
ATOM 763 C CA . TYR A 1 96 ? 9.746 4.718 -21.768 1.00 98.62 96 TYR A CA 1
ATOM 764 C C . TYR A 1 96 ? 10.064 5.054 -23.230 1.00 98.62 96 TYR A C 1
ATOM 766 O O . TYR A 1 96 ? 9.223 4.848 -24.102 1.00 98.62 96 TYR A O 1
ATOM 774 N N . ILE A 1 97 ? 11.283 5.523 -23.514 1.00 98.38 97 ILE A N 1
ATOM 775 C CA . ILE A 1 97 ? 11.702 5.868 -24.880 1.00 98.38 97 ILE A CA 1
ATOM 776 C C . ILE A 1 97 ? 11.669 4.631 -25.791 1.00 98.38 97 ILE A C 1
ATOM 778 O O . ILE A 1 97 ? 11.198 4.728 -26.923 1.00 98.38 97 ILE A O 1
ATOM 782 N N . ASN A 1 98 ? 12.102 3.466 -25.297 1.00 98.25 98 ASN A N 1
ATOM 783 C CA . ASN A 1 98 ? 12.133 2.215 -26.062 1.00 98.25 98 ASN A CA 1
ATOM 784 C C . ASN A 1 98 ? 10.736 1.725 -26.474 1.00 98.25 98 ASN A C 1
ATOM 786 O O . ASN A 1 98 ? 10.594 1.147 -27.549 1.00 98.25 98 ASN A O 1
ATOM 790 N N . VAL A 1 99 ? 9.701 2.007 -25.676 1.00 97.75 99 VAL A N 1
ATOM 791 C CA . VAL A 1 99 ? 8.293 1.738 -26.039 1.00 97.75 99 VAL A CA 1
ATOM 792 C C . VAL A 1 99 ? 7.625 2.917 -26.764 1.00 97.75 99 VAL A C 1
ATOM 794 O O . VAL A 1 99 ? 6.420 2.925 -27.015 1.00 97.75 99 VAL A O 1
ATOM 797 N N . GLY A 1 100 ? 8.413 3.929 -27.137 1.00 98.00 100 GLY A N 1
ATOM 798 C CA . GLY A 1 100 ? 7.971 5.081 -27.911 1.00 98.00 100 GLY A CA 1
ATOM 799 C C . GLY A 1 100 ? 7.217 6.141 -27.106 1.00 98.00 100 GLY A C 1
ATOM 800 O O . GLY A 1 100 ? 6.462 6.902 -27.702 1.00 98.00 100 GLY A O 1
ATOM 801 N N . ILE A 1 101 ? 7.378 6.203 -25.788 1.00 98.44 101 ILE A N 1
ATOM 802 C CA . ILE A 1 101 ? 6.810 7.263 -24.949 1.00 98.44 101 ILE A CA 1
ATOM 803 C C . ILE A 1 101 ? 7.847 8.385 -24.814 1.00 98.44 101 ILE A C 1
ATOM 805 O O . ILE A 1 101 ? 8.886 8.206 -24.175 1.00 98.44 101 ILE A O 1
ATOM 809 N N . ASP A 1 102 ? 7.563 9.556 -25.394 1.00 97.50 102 ASP A N 1
ATOM 810 C CA . ASP A 1 102 ? 8.380 10.759 -25.205 1.00 97.50 102 ASP A CA 1
ATOM 811 C C . ASP A 1 102 ? 7.847 11.557 -23.996 1.00 97.50 102 ASP A C 1
ATOM 813 O O . ASP A 1 102 ? 6.702 12.018 -23.989 1.00 97.50 102 ASP A O 1
ATOM 817 N N . PRO A 1 103 ? 8.668 11.789 -22.957 1.00 96.12 103 PRO A N 1
ATOM 818 C CA . PRO A 1 103 ? 8.277 12.585 -21.793 1.00 96.12 103 PRO A CA 1
ATOM 819 C C . PRO A 1 103 ? 7.861 14.027 -22.103 1.00 96.12 103 PRO A C 1
ATOM 821 O O . PRO A 1 103 ? 7.269 14.673 -21.239 1.00 96.12 103 PRO A O 1
ATOM 824 N N . ARG A 1 104 ? 8.211 14.553 -23.280 1.00 96.62 104 ARG A N 1
ATOM 825 C CA . ARG A 1 104 ? 7.871 15.907 -23.731 1.00 96.62 104 ARG A CA 1
ATOM 826 C C . ARG A 1 104 ? 6.661 15.955 -24.662 1.00 96.62 104 ARG A C 1
ATOM 828 O O . ARG A 1 104 ? 6.206 17.057 -24.950 1.00 96.62 104 ARG A O 1
ATOM 835 N N . ASP A 1 105 ? 6.154 14.808 -25.106 1.00 96.75 105 ASP A N 1
ATOM 836 C CA . ASP A 1 105 ? 5.010 14.712 -26.012 1.00 96.75 105 ASP A CA 1
ATOM 837 C C . ASP A 1 105 ? 3.884 13.897 -25.366 1.00 96.75 105 ASP A C 1
ATOM 839 O O . ASP A 1 105 ? 3.902 12.663 -25.351 1.00 96.75 105 ASP A O 1
ATOM 843 N N . GLU A 1 106 ? 2.891 14.608 -24.831 1.00 96.62 106 GLU A N 1
ATOM 844 C CA . GLU A 1 106 ? 1.722 14.021 -24.168 1.00 96.62 106 GLU A CA 1
ATOM 845 C C . GLU A 1 106 ? 0.903 13.102 -25.082 1.00 96.62 106 GLU A C 1
ATOM 847 O O . GLU A 1 106 ? 0.281 12.161 -24.595 1.00 96.62 106 GLU A O 1
ATOM 852 N N . THR A 1 107 ? 0.966 13.289 -26.406 1.00 96.69 107 THR A N 1
ATOM 853 C CA . THR A 1 107 ? 0.230 12.452 -27.369 1.00 96.69 107 THR A CA 1
ATOM 854 C C . THR A 1 107 ? 0.763 11.019 -27.438 1.00 96.69 107 THR A C 1
ATOM 856 O O . THR A 1 107 ? 0.127 10.132 -28.009 1.00 96.69 107 THR A O 1
ATOM 859 N N . THR A 1 108 ? 1.934 10.770 -26.846 1.00 97.25 108 THR A N 1
ATOM 860 C CA . THR A 1 108 ? 2.545 9.441 -26.780 1.00 97.25 108 THR A CA 1
ATOM 861 C C . THR A 1 108 ? 2.201 8.674 -25.504 1.00 97.25 108 THR A C 1
ATOM 863 O O . THR A 1 108 ? 2.487 7.481 -25.441 1.00 97.25 108 THR A O 1
ATOM 866 N N . TRP A 1 109 ? 1.595 9.308 -24.492 1.00 96.31 109 TRP A N 1
ATOM 867 C CA . TRP A 1 109 ? 1.464 8.727 -23.146 1.00 96.31 109 TRP A CA 1
ATOM 868 C C . TRP A 1 109 ? 0.387 7.643 -23.022 1.00 96.31 109 TRP A C 1
ATOM 870 O O . TRP A 1 109 ? 0.440 6.863 -22.076 1.00 96.31 109 TRP A O 1
ATOM 880 N N . ASP A 1 110 ? -0.518 7.538 -23.997 1.00 93.44 110 ASP A N 1
ATOM 881 C CA . ASP A 1 110 ? -1.519 6.462 -24.076 1.00 93.44 110 ASP A CA 1
ATOM 882 C C . ASP A 1 110 ? -0.948 5.142 -24.633 1.00 93.44 110 ASP A C 1
ATOM 884 O O . ASP A 1 110 ? -1.652 4.134 -24.729 1.00 93.44 110 ASP A O 1
ATOM 888 N N . ARG A 1 111 ? 0.332 5.121 -25.034 1.00 95.56 111 ARG A N 1
ATOM 889 C CA . ARG A 1 111 ? 1.009 3.890 -25.466 1.00 95.56 111 ARG A CA 1
ATOM 890 C C . ARG A 1 111 ? 1.209 2.940 -24.276 1.00 95.56 111 ARG A C 1
ATOM 892 O O . ARG A 1 111 ? 1.333 3.398 -23.138 1.00 95.56 111 ARG A O 1
ATOM 899 N N . PRO A 1 112 ? 1.310 1.619 -24.519 1.00 95.88 112 PRO A N 1
ATOM 900 C CA . PRO A 1 112 ? 1.660 0.667 -23.471 1.00 95.88 112 PRO A CA 1
ATOM 901 C C . PRO A 1 112 ? 2.949 1.079 -22.747 1.00 95.88 112 PRO A C 1
ATOM 903 O O . PRO A 1 112 ? 4.006 1.217 -23.360 1.00 95.88 112 PRO A O 1
ATOM 906 N N . CYS A 1 113 ? 2.841 1.311 -21.438 1.00 97.25 113 CYS A N 1
ATOM 907 C CA . CYS A 1 113 ? 3.963 1.723 -20.597 1.00 97.25 113 CYS A CA 1
ATOM 908 C C . CYS A 1 113 ? 4.958 0.567 -20.400 1.00 97.25 113 CYS A C 1
ATOM 910 O O . CYS A 1 113 ? 4.525 -0.586 -20.352 1.00 97.25 113 CYS A O 1
ATOM 912 N N . PRO A 1 114 ? 6.262 0.848 -20.220 1.00 98.06 114 PRO A N 1
ATOM 913 C CA . PRO A 1 114 ? 7.251 -0.197 -19.979 1.00 98.06 114 PRO A CA 1
ATOM 914 C C . PRO A 1 114 ? 6.946 -0.945 -18.681 1.00 98.06 114 PRO A C 1
ATOM 916 O O . PRO A 1 114 ? 6.373 -0.389 -17.746 1.00 98.06 114 PRO A O 1
ATOM 919 N N . THR A 1 115 ? 7.348 -2.201 -18.608 1.00 97.69 115 THR A N 1
ATOM 920 C CA . THR A 1 115 ? 7.226 -3.060 -17.430 1.00 97.69 115 THR A CA 1
ATOM 921 C C . THR A 1 115 ? 8.511 -3.065 -16.611 1.00 97.69 115 THR A C 1
ATOM 923 O O . THR A 1 115 ? 9.550 -2.534 -17.011 1.00 97.69 115 THR A O 1
ATOM 926 N N . LEU A 1 116 ? 8.461 -3.697 -15.437 1.00 97.31 116 LEU A N 1
ATOM 927 C CA . LEU A 1 116 ? 9.668 -3.944 -14.655 1.00 97.31 116 LEU A CA 1
ATOM 928 C C . LEU A 1 116 ? 10.682 -4.797 -15.418 1.00 97.31 116 LEU A C 1
ATOM 930 O O . LEU A 1 116 ? 11.877 -4.519 -15.330 1.00 97.31 116 LEU A O 1
ATOM 934 N N . ASN A 1 117 ? 10.213 -5.773 -16.193 1.00 96.81 117 ASN A N 1
ATOM 935 C CA . ASN A 1 117 ? 11.090 -6.636 -16.971 1.00 96.81 117 ASN A CA 1
ATOM 936 C C . ASN A 1 117 ? 11.803 -5.842 -18.074 1.00 96.81 117 ASN A C 1
ATOM 938 O O . ASN A 1 117 ? 13.001 -6.028 -18.248 1.00 96.81 117 ASN A O 1
ATOM 942 N N . ASP A 1 118 ? 11.141 -4.864 -18.705 1.00 98.12 118 ASP A N 1
ATOM 943 C CA . ASP A 1 118 ? 11.796 -3.963 -19.667 1.00 98.12 118 ASP A CA 1
ATOM 944 C C . ASP A 1 118 ? 12.929 -3.153 -19.012 1.00 98.12 118 ASP A C 1
ATOM 946 O O . ASP A 1 118 ? 14.038 -3.062 -19.541 1.00 98.12 118 ASP A O 1
ATOM 950 N N . VAL A 1 119 ? 12.681 -2.586 -17.825 1.00 98.25 119 VAL A N 1
ATOM 951 C CA . VAL A 1 119 ? 13.699 -1.838 -17.063 1.00 98.25 119 VAL A CA 1
ATOM 952 C C . VAL A 1 119 ? 14.855 -2.750 -16.643 1.00 98.25 119 VAL A C 1
ATOM 954 O O . VAL A 1 119 ? 16.023 -2.350 -16.703 1.00 98.25 119 VAL A O 1
ATOM 957 N N . TRP A 1 120 ? 14.538 -3.970 -16.212 1.00 97.62 120 TRP A N 1
ATOM 958 C CA . TRP A 1 120 ? 15.525 -4.965 -15.819 1.00 97.62 120 TRP A CA 1
ATOM 959 C C . TRP A 1 120 ? 16.397 -5.396 -16.997 1.00 97.62 120 TRP A C 1
ATOM 961 O O . TRP A 1 120 ? 17.625 -5.393 -16.876 1.00 97.62 120 TRP A O 1
ATOM 971 N N . ASP A 1 121 ? 15.785 -5.681 -18.146 1.00 97.31 121 ASP A N 1
ATOM 972 C CA . ASP A 1 121 ? 16.469 -6.102 -19.363 1.00 97.31 121 ASP A CA 1
ATOM 973 C C . ASP A 1 121 ? 17.435 -5.028 -19.875 1.00 97.31 121 ASP A C 1
ATOM 975 O O . ASP A 1 121 ? 18.589 -5.347 -20.174 1.00 97.31 121 ASP A O 1
ATOM 979 N N . ILE A 1 122 ? 17.034 -3.751 -19.846 1.00 97.81 122 ILE A N 1
ATOM 980 C CA . ILE A 1 122 ? 17.921 -2.617 -20.162 1.00 97.81 122 ILE A CA 1
ATOM 981 C C . ILE A 1 122 ? 19.117 -2.561 -19.206 1.00 97.81 122 ILE A C 1
ATOM 983 O O . ILE A 1 122 ? 20.230 -2.215 -19.607 1.00 97.81 122 ILE A O 1
ATOM 987 N N . TYR A 1 123 ? 18.926 -2.872 -17.922 1.00 97.44 123 TYR A N 1
ATOM 988 C CA . TYR A 1 123 ? 20.032 -2.832 -16.973 1.00 97.44 123 TYR A CA 1
ATOM 989 C C . TYR A 1 123 ? 21.033 -3.961 -17.230 1.00 97.44 123 TYR A C 1
ATOM 991 O O . TYR A 1 123 ? 22.232 -3.702 -17.353 1.00 97.44 123 TYR A O 1
ATOM 999 N N . ARG A 1 124 ? 20.561 -5.205 -17.358 1.00 95.69 124 ARG A N 1
ATOM 1000 C CA . ARG A 1 124 ? 21.431 -6.375 -17.572 1.00 95.69 124 ARG A CA 1
ATOM 1001 C C . ARG A 1 124 ? 22.099 -6.406 -18.949 1.00 95.69 124 ARG A C 1
ATOM 1003 O O . ARG A 1 124 ? 23.113 -7.082 -19.091 1.00 95.69 124 ARG A O 1
ATOM 1010 N N . SER A 1 125 ? 21.560 -5.700 -19.947 1.00 95.50 125 SER A N 1
ATOM 1011 C CA . SER A 1 125 ? 22.138 -5.629 -21.295 1.00 95.50 125 SER A CA 1
ATOM 1012 C C . SER A 1 125 ? 23.291 -4.629 -21.426 1.00 95.50 125 SER A C 1
ATOM 1014 O O . SER A 1 125 ? 23.894 -4.525 -22.493 1.00 95.50 125 SER A O 1
ATOM 1016 N N . GLN A 1 126 ? 23.610 -3.871 -20.374 1.00 94.19 126 GLN A N 1
ATOM 1017 C CA . GLN A 1 126 ? 24.720 -2.919 -20.401 1.00 94.19 126 GLN A CA 1
ATOM 1018 C C . GLN A 1 126 ? 26.071 -3.633 -20.438 1.00 94.19 126 GLN A C 1
ATOM 1020 O O . GLN A 1 126 ? 26.277 -4.623 -19.743 1.00 94.19 126 GLN A O 1
ATOM 1025 N N . GLU A 1 127 ? 27.038 -3.065 -21.168 1.00 91.00 127 GLU A N 1
ATOM 1026 C CA . GLU A 1 127 ? 28.399 -3.622 -21.278 1.00 91.00 127 GLU A CA 1
ATOM 1027 C C . GLU A 1 127 ? 29.063 -3.856 -19.914 1.00 91.00 127 GLU A C 1
ATOM 1029 O O . GLU A 1 127 ? 29.846 -4.789 -19.735 1.00 91.00 127 GLU A O 1
ATOM 1034 N N . LYS A 1 128 ? 28.748 -2.999 -18.935 1.00 91.75 128 LYS A N 1
ATOM 1035 C CA . LYS A 1 128 ? 29.236 -3.110 -17.565 1.00 91.75 128 LYS A CA 1
ATOM 1036 C C . LYS A 1 128 ? 28.097 -2.942 -16.570 1.00 91.75 128 LYS A C 1
ATOM 1038 O O . LYS A 1 128 ? 27.596 -1.837 -16.366 1.00 91.75 128 LYS A O 1
ATOM 1043 N N . VAL A 1 129 ? 27.779 -4.034 -15.884 1.00 91.38 129 VAL A N 1
ATOM 1044 C CA . VAL A 1 129 ? 26.770 -4.075 -14.824 1.00 91.38 129 VAL A CA 1
ATOM 1045 C C . VAL A 1 129 ? 27.454 -4.209 -13.467 1.00 91.38 129 VAL A C 1
ATOM 1047 O O . VAL A 1 129 ? 28.171 -5.174 -13.201 1.00 91.38 129 VAL A O 1
ATOM 1050 N N . THR A 1 130 ? 27.244 -3.227 -12.595 1.00 91.44 130 THR A N 1
ATOM 1051 C CA . THR A 1 130 ? 27.693 -3.293 -11.199 1.00 91.44 130 THR A CA 1
ATOM 1052 C C . THR A 1 130 ? 26.661 -4.060 -10.378 1.00 91.44 130 THR A C 1
ATOM 1054 O O . THR A 1 130 ? 25.507 -3.647 -10.327 1.00 91.44 130 THR A O 1
ATOM 1057 N N . LYS A 1 131 ? 27.078 -5.137 -9.703 1.00 92.25 131 LYS A N 1
ATOM 1058 C CA . LYS A 1 131 ? 26.234 -5.906 -8.773 1.00 92.25 131 LYS A CA 1
ATOM 1059 C C . LYS A 1 131 ? 26.154 -5.222 -7.404 1.00 92.25 131 LYS A C 1
ATOM 1061 O O . LYS A 1 131 ? 26.753 -5.682 -6.436 1.00 92.25 131 LYS A O 1
ATOM 1066 N N . ASP A 1 132 ? 25.495 -4.071 -7.359 1.00 93.69 132 ASP A N 1
ATOM 1067 C CA . ASP A 1 132 ? 25.257 -3.299 -6.135 1.00 93.69 132 ASP A CA 1
ATOM 1068 C C . ASP A 1 132 ? 23.802 -3.444 -5.638 1.00 93.69 132 ASP A C 1
ATOM 1070 O O . ASP A 1 132 ? 23.045 -4.277 -6.137 1.00 93.69 132 ASP A O 1
ATOM 1074 N N . SER A 1 133 ? 23.398 -2.663 -4.629 1.00 93.81 133 SER A N 1
ATOM 1075 C CA . SER A 1 133 ? 22.048 -2.758 -4.053 1.00 93.81 133 SER A CA 1
ATOM 1076 C C . SER A 1 133 ? 20.917 -2.426 -5.032 1.00 93.81 133 SER A C 1
ATOM 1078 O O . SER A 1 133 ? 19.817 -2.932 -4.834 1.00 93.81 133 SER A O 1
ATOM 1080 N N . LEU A 1 134 ? 21.160 -1.636 -6.086 1.00 96.12 134 LEU A N 1
ATOM 1081 C CA . LEU A 1 134 ? 20.162 -1.388 -7.129 1.00 96.12 134 LEU A CA 1
ATOM 1082 C C . LEU A 1 134 ? 19.975 -2.630 -7.999 1.00 96.12 134 LEU A C 1
ATOM 1084 O O . LEU A 1 134 ? 18.843 -3.001 -8.294 1.00 96.12 134 LEU A O 1
ATOM 1088 N N . TYR A 1 135 ? 21.080 -3.270 -8.392 1.00 95.69 135 TYR A N 1
ATOM 1089 C CA . TYR A 1 135 ? 21.032 -4.525 -9.140 1.00 95.69 135 TYR A CA 1
ATOM 1090 C C . TYR A 1 135 ? 20.277 -5.593 -8.352 1.00 95.69 135 TYR A C 1
ATOM 1092 O O . TYR A 1 135 ? 19.337 -6.164 -8.885 1.00 95.69 135 TYR A O 1
ATOM 1100 N N . ALA A 1 136 ? 20.617 -5.786 -7.073 1.00 92.88 136 ALA A N 1
ATOM 1101 C CA . ALA A 1 136 ? 19.929 -6.752 -6.219 1.00 92.88 136 ALA A CA 1
ATOM 1102 C C . ALA A 1 136 ? 18.422 -6.460 -6.098 1.00 92.88 136 ALA A C 1
ATOM 1104 O O . ALA A 1 136 ? 17.622 -7.382 -6.171 1.00 92.88 136 ALA A O 1
ATOM 1105 N N . ALA A 1 137 ? 18.028 -5.186 -5.971 1.00 93.00 137 ALA A N 1
ATOM 1106 C CA . ALA A 1 137 ? 16.619 -4.803 -5.862 1.00 93.00 137 ALA A CA 1
ATOM 1107 C C . ALA A 1 137 ? 15.805 -5.143 -7.119 1.00 93.00 137 ALA A C 1
ATOM 1109 O O . ALA A 1 137 ? 14.687 -5.644 -7.030 1.00 93.00 137 ALA A O 1
ATOM 1110 N N . LEU A 1 138 ? 16.356 -4.840 -8.297 1.00 95.44 138 LEU A N 1
ATOM 1111 C CA . LEU A 1 138 ? 15.688 -5.117 -9.568 1.00 95.44 138 LEU A CA 1
ATOM 1112 C C . LEU A 1 138 ? 15.718 -6.610 -9.914 1.00 95.44 138 LEU A C 1
ATOM 1114 O O . LEU A 1 138 ? 14.725 -7.121 -10.423 1.00 95.44 138 LEU A O 1
ATOM 1118 N N . GLU A 1 139 ? 16.818 -7.301 -9.603 1.00 94.00 139 GLU A N 1
ATOM 1119 C CA . GLU A 1 139 ? 16.946 -8.753 -9.762 1.00 94.00 139 GLU A CA 1
ATOM 1120 C C . GLU A 1 139 ? 15.924 -9.496 -8.900 1.00 94.00 139 GLU A C 1
ATOM 1122 O O . GLU A 1 139 ? 15.281 -10.416 -9.387 1.00 94.00 139 GLU A O 1
ATOM 1127 N N . GLU A 1 140 ? 15.737 -9.079 -7.647 1.00 90.50 140 GLU A N 1
ATOM 1128 C CA . GLU A 1 140 ? 14.760 -9.663 -6.725 1.00 90.50 140 GLU A CA 1
ATOM 1129 C C . GLU A 1 140 ? 13.325 -9.453 -7.218 1.00 90.50 140 GLU A C 1
ATOM 1131 O O . GLU A 1 140 ? 12.568 -10.412 -7.359 1.00 90.50 140 GLU A O 1
ATOM 1136 N N . LEU A 1 141 ? 12.961 -8.213 -7.559 1.00 92.69 141 LEU A N 1
ATOM 1137 C CA . LEU A 1 141 ? 11.620 -7.906 -8.051 1.00 92.69 141 LEU A CA 1
ATOM 1138 C C . LEU A 1 141 ? 11.288 -8.613 -9.377 1.00 92.69 141 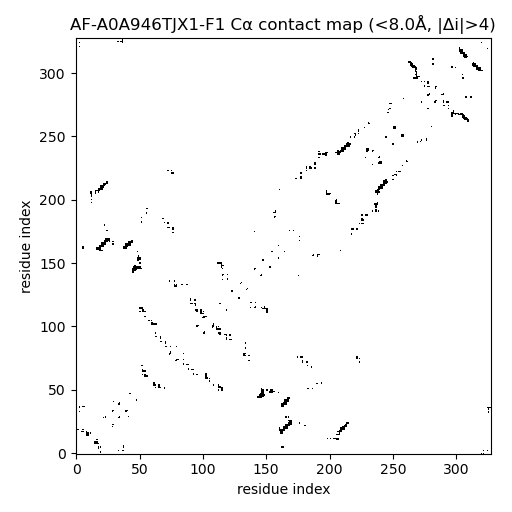LEU A C 1
ATOM 1140 O O . LEU A 1 141 ? 10.161 -9.078 -9.553 1.00 92.69 141 LEU A O 1
ATOM 1144 N N . SER A 1 142 ? 12.240 -8.662 -10.316 1.00 94.00 142 SER A N 1
ATOM 1145 C CA . SER A 1 142 ? 12.036 -9.298 -11.623 1.00 94.00 142 SER A CA 1
ATOM 1146 C C . SER A 1 142 ? 12.131 -10.821 -11.528 1.00 94.00 142 SER A C 1
ATOM 1148 O O . SER A 1 142 ? 11.311 -11.516 -12.109 1.00 94.00 142 SER A O 1
ATOM 1150 N N . GLY A 1 143 ? 13.067 -11.361 -10.745 1.00 92.81 143 GLY A N 1
ATOM 1151 C CA . GLY A 1 143 ? 13.256 -12.805 -10.584 1.00 92.81 143 GLY A CA 1
ATOM 1152 C C . GLY A 1 143 ? 12.109 -13.513 -9.859 1.00 92.81 143 GLY A C 1
ATOM 1153 O O . GLY A 1 143 ? 11.947 -14.721 -10.019 1.00 92.81 143 GLY A O 1
ATOM 1154 N N . LEU A 1 144 ? 11.311 -12.775 -9.083 1.00 94.00 144 LEU A N 1
ATOM 1155 C CA . LEU A 1 144 ? 10.078 -13.264 -8.462 1.00 94.00 144 LEU A CA 1
ATOM 1156 C C . LEU A 1 144 ? 8.829 -13.049 -9.337 1.00 94.00 144 LEU A C 1
ATOM 1158 O O . LEU A 1 144 ? 7.741 -13.444 -8.920 1.00 94.00 144 LEU A O 1
ATOM 1162 N N . ASP A 1 145 ? 8.967 -12.417 -10.510 1.00 95.44 145 ASP A N 1
ATOM 1163 C CA . ASP A 1 145 ? 7.857 -12.022 -11.389 1.00 95.44 145 ASP A CA 1
ATOM 1164 C C . ASP A 1 145 ? 6.726 -11.325 -10.603 1.00 95.44 145 ASP A C 1
ATOM 1166 O O . ASP A 1 145 ? 5.546 -11.657 -10.727 1.00 95.44 145 ASP A O 1
ATOM 1170 N N . ILE A 1 146 ? 7.085 -10.375 -9.727 1.00 96.06 146 ILE A N 1
ATOM 1171 C CA . ILE A 1 146 ? 6.129 -9.745 -8.798 1.00 96.06 146 ILE A CA 1
ATOM 1172 C C . ILE A 1 146 ? 5.000 -9.038 -9.552 1.00 96.06 146 ILE A C 1
ATOM 1174 O O . ILE A 1 146 ? 3.834 -9.162 -9.179 1.00 96.06 146 ILE A O 1
ATOM 1178 N N . PHE A 1 147 ? 5.344 -8.283 -10.596 1.00 97.12 147 PHE A N 1
ATOM 1179 C CA . PHE A 1 147 ? 4.406 -7.501 -11.398 1.00 97.12 147 PHE A CA 1
ATOM 1180 C C . PHE A 1 147 ? 4.214 -8.144 -12.767 1.00 97.12 147 PHE A C 1
ATOM 1182 O O . PHE A 1 147 ? 5.146 -8.709 -13.329 1.00 97.12 147 PHE A O 1
ATOM 1189 N N . GLU A 1 148 ? 3.006 -8.021 -13.309 1.00 96.88 148 GLU A N 1
ATOM 1190 C CA . GLU A 1 148 ? 2.662 -8.543 -14.629 1.00 96.88 148 GLU A CA 1
ATOM 1191 C C . GLU A 1 148 ? 3.557 -7.949 -15.736 1.00 96.88 148 GLU A C 1
ATOM 1193 O O . GLU A 1 148 ? 3.685 -6.727 -15.873 1.00 96.88 148 GLU A O 1
ATOM 1198 N N . ALA A 1 149 ? 4.158 -8.833 -16.536 1.00 95.25 149 ALA A N 1
ATOM 1199 C CA . ALA A 1 149 ? 5.053 -8.479 -17.637 1.00 95.25 149 ALA A CA 1
ATOM 1200 C C . ALA A 1 149 ? 4.307 -8.202 -18.956 1.00 95.25 149 ALA A C 1
ATOM 1202 O O . ALA A 1 149 ? 4.852 -7.565 -19.855 1.00 95.25 149 ALA A O 1
ATOM 1203 N N . ASP A 1 150 ? 3.059 -8.658 -19.096 1.00 93.81 150 ASP A N 1
ATOM 1204 C CA . ASP A 1 150 ? 2.204 -8.328 -20.236 1.00 93.81 150 ASP A CA 1
ATOM 1205 C C . ASP A 1 150 ? 1.309 -7.126 -19.913 1.00 93.81 150 ASP A C 1
ATOM 1207 O O . ASP A 1 150 ? 0.325 -7.221 -19.174 1.00 93.81 150 ASP A O 1
ATOM 1211 N N . THR A 1 151 ? 1.608 -5.983 -20.530 1.00 92.06 151 THR A N 1
ATOM 1212 C CA . THR A 1 151 ? 0.858 -4.732 -20.334 1.00 92.06 151 THR A CA 1
ATOM 1213 C C . THR A 1 151 ? -0.642 -4.876 -20.609 1.00 92.06 151 THR A C 1
ATOM 1215 O O . THR A 1 151 ? -1.438 -4.206 -19.950 1.00 92.06 151 THR A O 1
ATOM 1218 N N . ASN A 1 152 ? -1.063 -5.802 -21.479 1.00 91.19 152 ASN A N 1
ATOM 1219 C CA . ASN A 1 152 ? -2.478 -6.038 -21.796 1.00 91.19 152 ASN A CA 1
ATOM 1220 C C . ASN A 1 152 ? -3.260 -6.712 -20.659 1.00 91.19 152 ASN A C 1
ATOM 1222 O O . ASN A 1 152 ? -4.492 -6.699 -20.659 1.00 91.19 152 ASN A O 1
ATOM 1226 N N . LYS A 1 153 ? -2.566 -7.316 -19.691 1.00 94.19 153 LYS A N 1
ATOM 1227 C CA . LYS A 1 153 ? -3.171 -7.952 -18.511 1.00 94.19 153 LYS A CA 1
ATOM 1228 C C . LYS A 1 153 ? -3.186 -7.036 -17.289 1.00 94.19 153 LYS A C 1
ATOM 1230 O O . LYS A 1 153 ? -3.711 -7.412 -16.238 1.00 94.19 153 LYS A O 1
ATOM 1235 N N . THR A 1 154 ? -2.640 -5.829 -17.420 1.00 95.00 154 THR A N 1
ATOM 1236 C CA . THR A 1 154 ? -2.609 -4.845 -16.340 1.00 95.00 154 THR A CA 1
ATOM 1237 C C . THR A 1 154 ? -3.931 -4.086 -16.238 1.00 95.00 154 THR A C 1
ATOM 1239 O O . THR A 1 154 ? -4.660 -3.904 -17.213 1.00 95.00 154 THR A O 1
ATOM 1242 N N . LYS A 1 155 ? -4.266 -3.655 -15.023 1.00 95.12 155 LYS A N 1
ATOM 1243 C CA . LYS A 1 155 ? -5.429 -2.828 -14.700 1.00 95.12 155 LYS A CA 1
ATOM 1244 C C . LYS A 1 155 ? -4.999 -1.652 -13.832 1.00 95.12 155 LYS A C 1
ATOM 1246 O O . LYS A 1 155 ? -3.939 -1.680 -13.202 1.00 95.12 155 LYS A O 1
ATOM 1251 N N . THR A 1 156 ? -5.849 -0.630 -13.747 1.00 94.25 156 THR A N 1
ATOM 1252 C CA . THR A 1 156 ? -5.695 0.389 -12.703 1.00 94.25 156 THR A CA 1
ATOM 1253 C C . THR A 1 156 ? -5.954 -0.248 -11.332 1.00 94.25 156 THR A C 1
ATOM 1255 O O . THR A 1 156 ? -6.708 -1.218 -11.216 1.00 94.25 156 THR A O 1
ATOM 1258 N N . LEU A 1 157 ? -5.350 0.286 -10.267 1.00 93.25 157 LEU A N 1
ATOM 1259 C CA . LEU A 1 157 ? -5.617 -0.192 -8.908 1.00 93.25 157 LEU A CA 1
ATOM 1260 C C . LEU A 1 157 ? -7.054 0.131 -8.500 1.00 93.25 157 LEU A C 1
ATOM 1262 O O . LEU A 1 157 ? -7.676 -0.635 -7.770 1.00 93.25 157 LEU A O 1
ATOM 1266 N N . PHE A 1 158 ? -7.614 1.236 -8.992 1.00 91.38 158 PHE A N 1
ATOM 1267 C CA . PHE A 1 158 ? -8.991 1.596 -8.687 1.00 91.38 158 PHE A CA 1
ATOM 1268 C C . PHE A 1 158 ? -10.014 0.627 -9.288 1.00 91.38 158 PHE A C 1
ATOM 1270 O O . PHE A 1 158 ? -10.996 0.318 -8.605 1.00 91.38 158 PHE A O 1
ATOM 1277 N N . ASP A 1 159 ? -9.752 0.103 -10.487 1.00 93.19 159 ASP A N 1
ATOM 1278 C CA . ASP A 1 159 ? -10.564 -0.949 -11.112 1.00 93.19 159 ASP A CA 1
ATOM 1279 C C . ASP A 1 159 ? -10.282 -2.328 -10.514 1.00 93.19 159 ASP A C 1
ATOM 1281 O O . ASP A 1 159 ? -11.162 -3.184 -10.469 1.00 93.19 159 ASP A O 1
ATOM 1285 N N . LEU A 1 160 ? -9.049 -2.563 -10.056 1.00 93.62 160 LEU A N 1
ATOM 1286 C CA . LEU A 1 160 ? -8.670 -3.811 -9.404 1.00 93.62 160 LEU A CA 1
ATOM 1287 C C . LEU A 1 160 ? -9.374 -3.981 -8.054 1.00 93.62 160 LEU A C 1
ATOM 1289 O O . LEU A 1 160 ? -9.825 -5.080 -7.741 1.00 93.62 160 LEU A O 1
ATOM 1293 N N . VAL A 1 161 ? -9.463 -2.900 -7.274 1.00 95.00 161 VAL A N 1
ATOM 1294 C CA . VAL A 1 161 ? -10.006 -2.889 -5.910 1.00 95.00 161 VAL A CA 1
ATOM 1295 C C . VAL A 1 161 ? -11.517 -2.639 -5.953 1.00 95.00 161 VAL A C 1
ATOM 1297 O O . VAL A 1 161 ? -11.998 -1.563 -5.584 1.00 95.00 161 VAL A O 1
ATOM 1300 N N . GLN A 1 162 ? -12.262 -3.632 -6.439 1.00 91.12 162 GLN A N 1
ATOM 1301 C CA . GLN A 1 162 ? -13.727 -3.706 -6.379 1.00 91.12 162 GLN A CA 1
ATOM 1302 C C . GLN A 1 162 ? -14.127 -4.714 -5.295 1.00 91.12 162 GLN A C 1
ATOM 1304 O O . GLN A 1 162 ? -13.660 -5.851 -5.309 1.00 91.12 162 GLN A O 1
ATOM 1309 N N . GLY A 1 163 ? -14.948 -4.299 -4.326 1.00 94.75 163 GLY A N 1
ATOM 1310 C CA . GLY A 1 163 ? -15.189 -5.104 -3.124 1.00 94.75 163 GLY A CA 1
ATOM 1311 C C . GLY A 1 163 ? -13.901 -5.323 -2.323 1.00 94.75 163 GLY A C 1
ATOM 1312 O O . GLY A 1 163 ? -13.102 -4.400 -2.180 1.00 94.75 163 GLY A O 1
ATOM 1313 N N . VAL A 1 164 ? -13.680 -6.529 -1.796 1.00 97.81 164 VAL A N 1
ATOM 1314 C CA . VAL A 1 164 ? -12.471 -6.851 -1.017 1.00 97.81 164 VAL A CA 1
ATOM 1315 C C . VAL A 1 164 ? -11.387 -7.433 -1.926 1.00 97.81 164 VAL A C 1
ATOM 1317 O O . VAL A 1 164 ? -11.602 -8.424 -2.616 1.00 97.81 164 VAL A O 1
ATOM 1320 N N . THR A 1 165 ? -10.202 -6.829 -1.922 1.00 98.38 165 THR A N 1
ATOM 1321 C CA . THR A 1 165 ? -9.002 -7.319 -2.610 1.00 98.38 165 THR A CA 1
ATOM 1322 C C . THR A 1 165 ? -7.878 -7.476 -1.599 1.00 98.38 165 THR A C 1
ATOM 1324 O O . THR A 1 165 ? -7.527 -6.522 -0.911 1.00 98.38 165 THR A O 1
ATOM 1327 N N . VAL A 1 166 ? -7.303 -8.670 -1.522 1.00 98.38 166 VAL A N 1
ATOM 1328 C CA . VAL A 1 166 ? -6.221 -9.016 -0.597 1.00 98.38 166 VAL A CA 1
ATOM 1329 C C . VAL A 1 166 ? -4.954 -9.240 -1.404 1.00 98.38 166 VAL A C 1
ATOM 1331 O O . VAL A 1 166 ? -4.968 -10.020 -2.350 1.00 98.38 166 VAL A O 1
ATOM 1334 N N . ILE A 1 167 ? -3.868 -8.568 -1.042 1.00 98.25 167 ILE A N 1
ATOM 1335 C CA . ILE A 1 167 ? -2.516 -8.897 -1.484 1.00 98.25 167 ILE A CA 1
ATOM 1336 C C . ILE A 1 167 ? -1.883 -9.721 -0.364 1.00 98.25 167 ILE A C 1
ATOM 1338 O O . ILE A 1 167 ? -1.600 -9.198 0.714 1.00 98.25 167 ILE A O 1
ATOM 1342 N N . ASP A 1 168 ? -1.707 -11.011 -0.632 1.00 97.75 168 ASP A N 1
ATOM 1343 C CA . ASP A 1 168 ? -1.049 -11.969 0.249 1.00 97.75 168 ASP A CA 1
ATOM 1344 C C . ASP A 1 168 ? 0.464 -11.759 0.190 1.00 97.75 168 ASP A C 1
ATOM 1346 O O . ASP A 1 168 ? 1.108 -12.023 -0.830 1.00 97.75 168 ASP A O 1
ATOM 1350 N N . LEU A 1 169 ? 1.012 -11.243 1.286 1.00 96.69 169 LEU A N 1
ATOM 1351 C CA . LEU A 1 169 ? 2.435 -10.976 1.466 1.00 96.69 169 LEU A CA 1
ATOM 1352 C C . LEU A 1 169 ? 3.129 -12.101 2.244 1.00 96.69 169 LEU A C 1
ATOM 1354 O O . LEU A 1 169 ? 4.345 -12.045 2.445 1.00 96.69 169 LEU A O 1
ATOM 1358 N N . SER A 1 170 ? 2.385 -13.100 2.721 1.00 94.75 170 SER A N 1
ATOM 1359 C CA . SER A 1 170 ? 2.920 -14.139 3.595 1.00 94.75 170 SER A CA 1
ATOM 1360 C C . SER A 1 170 ? 4.002 -14.973 2.898 1.00 94.75 170 SER A C 1
ATOM 1362 O O . SER A 1 170 ? 3.944 -15.263 1.705 1.00 94.75 170 SER A O 1
ATOM 1364 N N . GLY A 1 171 ? 5.041 -15.342 3.651 1.00 92.00 171 GLY A N 1
ATOM 1365 C CA . GLY A 1 171 ? 6.151 -16.154 3.138 1.00 92.00 171 GLY A CA 1
ATOM 1366 C C . GLY A 1 171 ? 7.234 -15.391 2.365 1.00 92.00 171 GLY A C 1
ATOM 1367 O O . GLY A 1 171 ? 8.233 -16.006 1.999 1.00 92.00 171 GLY A O 1
ATOM 1368 N N . TYR A 1 172 ? 7.086 -14.079 2.169 1.00 93.38 172 TYR A N 1
ATOM 1369 C CA . TYR A 1 172 ? 8.121 -13.217 1.590 1.00 93.38 172 TYR A CA 1
ATOM 1370 C C . TYR A 1 172 ? 8.923 -12.501 2.679 1.00 93.38 172 TYR A C 1
ATOM 1372 O O . TYR A 1 172 ? 8.459 -12.327 3.807 1.00 93.38 172 TYR A O 1
ATOM 1380 N N . ASP A 1 173 ? 10.147 -12.088 2.355 1.00 91.69 173 ASP A N 1
ATOM 1381 C CA . ASP A 1 173 ? 10.978 -11.352 3.299 1.00 91.69 173 ASP A CA 1
ATOM 1382 C C . ASP A 1 173 ? 10.423 -9.927 3.537 1.00 91.69 173 ASP A C 1
ATOM 1384 O O . ASP A 1 173 ? 9.830 -9.322 2.636 1.00 91.69 173 ASP A O 1
ATOM 1388 N N . PRO A 1 174 ? 10.651 -9.336 4.726 1.00 91.38 174 PRO A N 1
ATOM 1389 C CA . PRO A 1 174 ? 10.129 -8.014 5.073 1.00 91.38 174 PRO A CA 1
ATOM 1390 C C . PRO A 1 174 ? 10.459 -6.897 4.080 1.00 91.38 174 PRO A C 1
ATOM 1392 O O . PRO A 1 174 ? 9.702 -5.932 3.967 1.00 91.38 174 PRO A O 1
ATOM 1395 N N . LYS A 1 175 ? 11.594 -6.981 3.379 1.00 89.88 175 LYS A N 1
ATOM 1396 C CA . LYS A 1 175 ? 12.031 -5.936 2.456 1.00 89.88 175 LYS A CA 1
ATOM 1397 C C . LYS A 1 175 ? 11.218 -5.985 1.166 1.00 89.88 175 LYS A C 1
ATOM 1399 O O . LYS A 1 175 ? 10.719 -4.939 0.750 1.00 89.88 175 LYS A O 1
ATOM 1404 N N . THR A 1 176 ? 11.021 -7.176 0.598 1.00 92.00 176 THR A N 1
ATOM 1405 C CA . THR A 1 176 ? 10.140 -7.390 -0.561 1.00 92.00 176 THR A CA 1
ATOM 1406 C C . THR A 1 176 ? 8.703 -6.997 -0.239 1.00 92.00 176 THR A C 1
ATOM 1408 O O . THR A 1 176 ? 8.103 -6.222 -0.986 1.00 92.00 176 THR A O 1
ATOM 1411 N N . GLN A 1 177 ? 8.173 -7.438 0.909 1.00 94.12 177 GLN A N 1
ATOM 1412 C CA . GLN A 1 177 ? 6.823 -7.073 1.358 1.00 94.12 177 GLN A CA 1
ATOM 1413 C C . GLN A 1 177 ? 6.646 -5.547 1.392 1.00 94.12 177 GLN A C 1
ATOM 1415 O O . GLN A 1 177 ? 5.785 -4.995 0.704 1.00 94.12 177 GLN A O 1
ATOM 1420 N N . ASN A 1 178 ? 7.519 -4.853 2.129 1.00 93.19 178 ASN A N 1
ATOM 1421 C CA . ASN A 1 178 ? 7.462 -3.403 2.300 1.00 93.19 178 ASN A CA 1
ATOM 1422 C C . ASN A 1 178 ? 7.590 -2.644 0.971 1.00 93.19 178 ASN A C 1
ATOM 1424 O O . ASN A 1 178 ? 6.905 -1.639 0.770 1.00 93.19 178 ASN A O 1
ATOM 1428 N N . LEU A 1 179 ? 8.447 -3.114 0.059 1.00 93.25 179 LEU A N 1
ATOM 1429 C CA . LEU A 1 179 ? 8.624 -2.509 -1.259 1.00 93.25 179 LEU A CA 1
ATOM 1430 C C . LEU A 1 179 ? 7.356 -2.622 -2.111 1.00 93.25 179 LEU A C 1
ATOM 1432 O O . LEU A 1 179 ? 6.934 -1.627 -2.701 1.00 93.25 179 LEU A O 1
ATOM 1436 N N . VAL A 1 180 ? 6.730 -3.802 -2.159 1.00 95.25 180 VAL A N 1
ATOM 1437 C CA . VAL A 1 180 ? 5.493 -3.994 -2.927 1.00 95.25 180 VAL A CA 1
ATOM 1438 C C . VAL A 1 180 ? 4.365 -3.142 -2.360 1.00 95.25 180 VAL A C 1
ATOM 1440 O O . VAL A 1 180 ? 3.671 -2.476 -3.134 1.00 95.25 180 VAL A O 1
ATOM 1443 N N . VAL A 1 181 ? 4.207 -3.093 -1.031 1.00 96.50 181 VAL A N 1
ATOM 1444 C CA . VAL A 1 181 ? 3.217 -2.207 -0.400 1.00 96.50 181 VAL A CA 1
ATOM 1445 C C . VAL A 1 181 ? 3.478 -0.754 -0.794 1.00 96.50 181 VAL A C 1
ATOM 1447 O O . VAL A 1 181 ? 2.565 -0.082 -1.267 1.00 96.50 181 VAL A O 1
ATOM 1450 N N . ALA A 1 182 ? 4.719 -0.273 -0.688 1.00 95.94 182 ALA A N 1
ATOM 1451 C CA . ALA A 1 182 ? 5.060 1.110 -1.014 1.00 95.94 182 ALA A CA 1
ATOM 1452 C C . ALA A 1 182 ? 4.777 1.471 -2.482 1.00 95.94 182 ALA A C 1
ATOM 1454 O O . ALA A 1 182 ? 4.124 2.480 -2.744 1.00 95.94 182 ALA A O 1
ATOM 1455 N N . LEU A 1 183 ? 5.195 0.626 -3.430 1.00 96.19 183 LEU A N 1
ATOM 1456 C CA . LEU A 1 183 ? 4.938 0.833 -4.861 1.00 96.19 183 LEU A CA 1
ATOM 1457 C C . LEU A 1 183 ? 3.438 0.810 -5.181 1.00 96.19 183 LEU A C 1
ATOM 1459 O O . LEU A 1 183 ? 2.951 1.623 -5.969 1.00 96.19 183 LEU A O 1
ATOM 1463 N N . THR A 1 184 ? 2.689 -0.085 -4.533 1.00 97.50 184 THR A N 1
ATOM 1464 C CA . THR A 1 184 ? 1.230 -0.151 -4.674 1.00 97.50 184 THR A CA 1
ATOM 1465 C C . THR A 1 184 ? 0.575 1.122 -4.136 1.00 97.50 184 THR A C 1
ATOM 1467 O O . THR A 1 184 ? -0.290 1.689 -4.800 1.00 97.50 184 THR A O 1
ATOM 1470 N N . LEU A 1 185 ? 0.998 1.618 -2.967 1.00 97.56 185 LEU A N 1
ATOM 1471 C CA . LEU A 1 185 ? 0.455 2.844 -2.375 1.00 97.56 185 LEU A CA 1
ATOM 1472 C C . LEU A 1 185 ? 0.824 4.105 -3.160 1.00 97.56 185 LEU A C 1
ATOM 1474 O O . LEU A 1 185 ? 0.004 5.018 -3.242 1.00 97.56 185 LEU A O 1
ATOM 1478 N N . ASP A 1 186 ? 2.013 4.165 -3.759 1.00 96.25 186 ASP A N 1
ATOM 1479 C CA . ASP A 1 186 ? 2.397 5.261 -4.651 1.00 96.25 186 ASP A CA 1
ATOM 1480 C C . ASP A 1 186 ? 1.441 5.350 -5.844 1.00 96.25 186 ASP A C 1
ATOM 1482 O O . ASP A 1 186 ? 0.893 6.416 -6.139 1.00 96.25 186 ASP A O 1
ATOM 1486 N N . LEU A 1 187 ? 1.195 4.212 -6.497 1.00 96.06 187 LEU A N 1
ATOM 1487 C CA . LEU A 1 1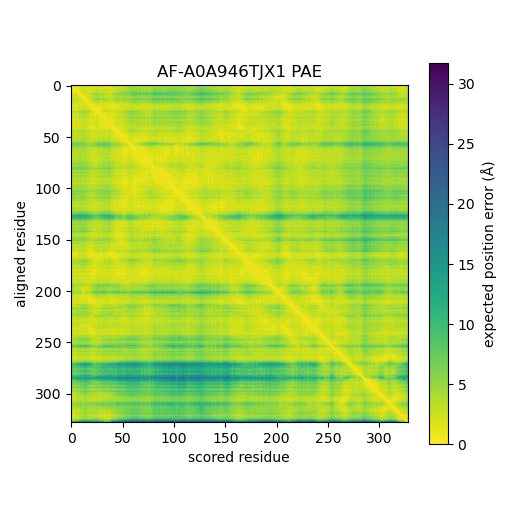87 ? 0.289 4.128 -7.634 1.00 96.06 187 LEU A CA 1
ATOM 1488 C C . LEU A 1 187 ? -1.164 4.410 -7.223 1.00 96.06 187 LEU A C 1
ATOM 1490 O O . LEU A 1 187 ? -1.878 5.141 -7.913 1.00 96.06 187 LEU A O 1
ATOM 1494 N N . PHE A 1 188 ? -1.585 3.883 -6.070 1.00 97.19 188 PHE A N 1
ATOM 1495 C CA . PHE A 1 188 ? -2.913 4.109 -5.506 1.00 97.19 188 PHE A CA 1
ATOM 1496 C C . PHE A 1 188 ? -3.146 5.595 -5.234 1.00 97.19 188 PHE A C 1
ATOM 1498 O O . PHE A 1 188 ? -4.188 6.133 -5.599 1.00 97.19 188 PHE A O 1
ATOM 1505 N N . TYR A 1 189 ? -2.167 6.275 -4.633 1.00 96.31 189 TYR A N 1
ATOM 1506 C CA . TYR A 1 189 ? -2.245 7.700 -4.336 1.00 96.31 189 TYR A CA 1
ATOM 1507 C C . TYR A 1 189 ? -2.379 8.549 -5.607 1.00 96.31 189 TYR A C 1
ATOM 1509 O O . TYR A 1 189 ? -3.192 9.473 -5.647 1.00 96.31 189 TYR A O 1
ATOM 1517 N N . ILE A 1 190 ? -1.624 8.232 -6.665 1.00 94.12 190 ILE A N 1
ATOM 1518 C CA . ILE A 1 190 ? -1.732 8.955 -7.940 1.00 94.12 190 ILE A CA 1
ATOM 1519 C C . ILE A 1 190 ? -3.135 8.773 -8.538 1.00 94.12 190 ILE A C 1
ATOM 1521 O O . ILE A 1 190 ? -3.759 9.752 -8.941 1.00 94.12 190 ILE A O 1
ATOM 1525 N N . GLN A 1 191 ? -3.660 7.545 -8.555 1.00 94.62 191 GLN A N 1
ATOM 1526 C CA . GLN A 1 191 ? -5.004 7.269 -9.074 1.00 94.62 191 GLN A CA 1
ATOM 1527 C C . GLN A 1 191 ? -6.108 7.900 -8.217 1.00 94.62 191 GLN A C 1
ATOM 1529 O O . GLN A 1 191 ? -7.089 8.401 -8.763 1.00 94.62 191 GLN A O 1
ATOM 1534 N N . MET A 1 192 ? -5.929 7.947 -6.894 1.00 95.25 192 MET A N 1
ATOM 1535 C CA . MET A 1 192 ? -6.825 8.648 -5.972 1.00 95.25 192 MET A CA 1
ATOM 1536 C C . MET A 1 192 ? -6.966 10.125 -6.352 1.00 95.25 192 MET A C 1
ATOM 1538 O O . MET A 1 192 ? -8.084 10.622 -6.442 1.00 95.25 192 MET A O 1
ATOM 1542 N N . GLN A 1 193 ? -5.852 10.804 -6.638 1.00 93.62 193 GLN A N 1
ATOM 1543 C CA . GLN A 1 193 ? -5.862 12.208 -7.059 1.00 93.62 193 GLN A CA 1
ATOM 1544 C C . GLN A 1 193 ? -6.564 12.401 -8.413 1.00 93.62 193 GLN A C 1
ATOM 1546 O O . GLN A 1 193 ? -7.278 13.383 -8.596 1.00 93.62 193 GLN A O 1
ATOM 1551 N N . GLN A 1 194 ? -6.407 11.456 -9.349 1.00 91.50 194 GLN A N 1
ATOM 1552 C CA . GLN A 1 194 ? -7.065 11.520 -10.663 1.00 91.50 194 GLN A CA 1
ATOM 1553 C C . GLN A 1 194 ? -8.587 11.350 -10.599 1.00 91.50 194 GLN A C 1
ATOM 1555 O O . GLN A 1 194 ? -9.296 11.920 -11.422 1.00 91.50 194 GLN A O 1
ATOM 1560 N N . GLN A 1 195 ? -9.098 10.580 -9.637 1.00 89.19 195 GLN A N 1
ATOM 1561 C CA . GLN A 1 195 ? -10.541 10.358 -9.481 1.00 89.19 195 GLN A CA 1
ATOM 1562 C C . GLN A 1 195 ? -11.296 11.608 -9.010 1.00 89.19 195 GLN A C 1
ATOM 1564 O O . GLN A 1 195 ? -12.497 11.721 -9.247 1.00 89.19 195 GLN A O 1
ATOM 1569 N N . GLY A 1 196 ? -10.602 12.553 -8.372 1.00 89.00 196 GLY A N 1
ATOM 1570 C CA . GLY A 1 196 ? -11.205 13.773 -7.844 1.00 89.00 196 GLY A CA 1
ATOM 1571 C C . GLY A 1 196 ? -12.022 13.553 -6.566 1.00 89.00 196 GLY A C 1
ATOM 1572 O O . GLY A 1 196 ? -12.172 12.437 -6.059 1.00 89.00 196 GLY A O 1
ATOM 1573 N N . SER A 1 197 ? -12.517 14.653 -5.998 1.00 95.00 197 SER A N 1
ATOM 1574 C CA . SER A 1 197 ? -13.189 14.648 -4.699 1.00 95.00 197 SER A CA 1
ATOM 1575 C C . SER A 1 197 ? -14.445 13.766 -4.716 1.00 95.00 197 SER A C 1
ATOM 1577 O O . SER A 1 197 ? -15.231 13.789 -5.663 1.00 95.00 197 SER A O 1
ATOM 1579 N N . SER A 1 198 ? -14.681 13.015 -3.637 1.00 95.94 198 SER A N 1
ATOM 1580 C CA . SER A 1 198 ? -15.899 12.204 -3.521 1.00 95.94 198 SER A CA 1
ATOM 1581 C C . SER A 1 198 ? -17.138 13.062 -3.243 1.00 95.94 198 SER A C 1
ATOM 1583 O O . SER A 1 198 ? -17.037 14.239 -2.871 1.00 95.94 198 SER A O 1
ATOM 1585 N N . LYS A 1 199 ? -18.329 12.473 -3.403 1.00 96.75 199 LYS A N 1
ATOM 1586 C CA . LYS A 1 199 ? -19.597 13.159 -3.135 1.00 96.75 199 LYS A CA 1
ATOM 1587 C C . LYS A 1 199 ? -19.720 13.550 -1.654 1.00 96.75 199 LYS A C 1
ATOM 1589 O O . LYS A 1 199 ? -19.305 12.805 -0.763 1.00 96.75 199 LYS A O 1
ATOM 1594 N N . LEU A 1 200 ? -20.311 14.716 -1.406 1.00 96.06 200 LEU A N 1
ATOM 1595 C CA . LEU A 1 200 ? -20.690 15.208 -0.082 1.00 96.06 200 LEU A CA 1
ATOM 1596 C C . LEU A 1 200 ? -22.213 15.312 0.013 1.00 96.06 200 LEU A C 1
ATOM 1598 O O . LEU A 1 200 ? -22.839 15.892 -0.872 1.00 96.06 200 LEU A O 1
ATOM 1602 N N . GLU A 1 201 ? -22.785 14.807 1.103 1.00 95.25 201 GLU A N 1
ATOM 1603 C CA . GLU A 1 201 ? -24.196 14.994 1.453 1.00 95.25 201 GLU A CA 1
ATOM 1604 C C . GLU A 1 201 ? -24.300 15.404 2.926 1.00 95.25 201 GLU A C 1
ATOM 1606 O O . GLU A 1 201 ? -24.051 14.612 3.836 1.00 95.25 201 GLU A O 1
ATOM 1611 N N . GLY A 1 202 ? -24.633 16.676 3.170 1.00 93.06 202 GLY A N 1
ATOM 1612 C CA . GLY A 1 202 ? -24.590 17.256 4.514 1.00 93.06 202 GLY A CA 1
ATOM 1613 C C . GLY A 1 202 ? -23.188 17.157 5.124 1.00 93.06 202 GLY A C 1
ATOM 1614 O O . GLY A 1 202 ? -22.208 17.574 4.507 1.00 93.06 202 GLY A O 1
ATOM 1615 N N . ASP A 1 203 ? -23.101 16.572 6.320 1.00 90.06 203 ASP A N 1
ATOM 1616 C CA . ASP A 1 203 ? -21.835 16.334 7.030 1.00 90.06 203 ASP A CA 1
ATOM 1617 C C . ASP A 1 203 ? -21.152 15.011 6.636 1.00 90.06 203 ASP A C 1
ATOM 1619 O O . ASP A 1 203 ? -20.059 14.700 7.122 1.00 90.06 203 ASP A O 1
ATOM 1623 N N . PHE A 1 204 ? -21.777 14.219 5.761 1.00 92.62 204 PHE A N 1
ATOM 1624 C CA . PHE A 1 204 ? -21.276 12.915 5.349 1.00 92.62 204 PHE A CA 1
ATOM 1625 C C . PHE A 1 204 ? -20.527 13.005 4.026 1.00 92.62 204 PHE A C 1
ATOM 1627 O O . PHE A 1 204 ? -20.888 13.740 3.103 1.00 92.62 204 PHE A O 1
ATOM 1634 N N . ARG A 1 205 ? -19.466 12.207 3.928 1.00 95.00 205 ARG A N 1
ATOM 1635 C CA . ARG A 1 205 ? -18.671 12.067 2.716 1.00 95.00 205 ARG A CA 1
ATOM 1636 C C . ARG A 1 205 ? -18.750 10.639 2.207 1.00 95.00 205 ARG A C 1
ATOM 1638 O O . ARG A 1 205 ? -18.607 9.703 2.988 1.00 95.00 205 ARG A O 1
ATOM 1645 N N . GLN A 1 206 ? -18.937 10.494 0.899 1.00 96.69 206 GLN A N 1
ATOM 1646 C CA . GLN A 1 206 ? -19.038 9.196 0.249 1.00 96.69 206 GLN A CA 1
ATOM 1647 C C . GLN A 1 206 ? -17.695 8.486 0.369 1.00 96.69 206 GLN A C 1
ATOM 1649 O O . GLN A 1 206 ? -16.653 9.062 0.032 1.00 96.69 206 GLN A O 1
ATOM 1654 N N . VAL A 1 207 ? -17.733 7.248 0.850 1.00 95.81 207 VAL A N 1
ATOM 1655 C CA . VAL A 1 207 ? -16.555 6.399 0.988 1.00 95.81 207 VAL A CA 1
ATOM 1656 C C . VAL A 1 207 ? -16.379 5.610 -0.300 1.00 95.81 207 VAL A C 1
ATOM 1658 O O . VAL A 1 207 ? -17.257 4.863 -0.711 1.00 95.81 207 VAL A O 1
ATOM 1661 N N . ASN A 1 208 ? -15.244 5.785 -0.956 1.00 95.19 208 ASN A N 1
ATOM 1662 C CA . ASN A 1 208 ? -14.906 5.082 -2.183 1.00 95.19 208 ASN A CA 1
ATOM 1663 C C . ASN A 1 208 ? -14.072 3.841 -1.881 1.00 95.19 208 ASN A C 1
ATOM 1665 O O . ASN A 1 208 ? -14.370 2.755 -2.384 1.00 95.19 208 ASN A O 1
ATOM 1669 N N . LYS A 1 209 ? -12.999 4.004 -1.094 1.00 97.25 209 LYS A N 1
ATOM 1670 C CA . LYS A 1 209 ? -12.039 2.927 -0.843 1.00 97.25 209 LYS A CA 1
ATOM 1671 C C . LYS A 1 209 ? -11.428 2.970 0.552 1.00 97.25 209 LYS A C 1
ATOM 1673 O O . LYS A 1 209 ? -11.269 4.036 1.136 1.00 97.25 209 LYS A O 1
ATOM 1678 N N . PHE A 1 210 ? -11.013 1.809 1.038 1.00 97.69 210 PHE A N 1
ATOM 1679 C CA . PHE A 1 210 ? -10.125 1.655 2.178 1.00 97.69 210 PHE A CA 1
ATOM 1680 C C . PHE A 1 210 ? -8.819 0.988 1.764 1.00 97.69 210 PHE A C 1
ATOM 1682 O O . PHE A 1 210 ? -8.808 0.070 0.945 1.00 97.69 210 PHE A O 1
ATOM 1689 N N . VAL A 1 211 ? -7.732 1.426 2.387 1.00 98.06 211 VAL A N 1
ATOM 1690 C CA . VAL A 1 211 ? -6.452 0.718 2.409 1.00 98.06 211 VAL A CA 1
ATOM 1691 C C . VAL A 1 211 ? -6.258 0.158 3.812 1.00 98.06 211 VAL A C 1
ATOM 1693 O O . VAL A 1 211 ? -6.197 0.926 4.767 1.00 98.06 211 VAL A O 1
ATOM 1696 N N . LEU A 1 212 ? -6.159 -1.160 3.943 1.00 97.88 212 LEU A N 1
ATOM 1697 C CA . LEU A 1 212 ? -5.842 -1.848 5.186 1.00 97.88 212 LEU A CA 1
ATOM 1698 C C . LEU A 1 212 ? -4.412 -2.376 5.123 1.00 97.88 212 LEU A C 1
ATOM 1700 O O . LEU A 1 212 ? -4.074 -3.145 4.226 1.00 97.88 212 LEU A O 1
ATOM 1704 N N . VAL A 1 213 ? -3.589 -1.986 6.091 1.00 96.44 213 VAL A N 1
ATOM 1705 C CA . VAL A 1 213 ? -2.267 -2.582 6.308 1.00 96.44 213 VAL A CA 1
ATOM 1706 C C . VAL A 1 213 ? -2.337 -3.359 7.614 1.00 96.44 213 VAL A C 1
ATOM 1708 O O . VAL A 1 213 ? -2.492 -2.754 8.681 1.00 96.44 213 VAL A O 1
ATOM 1711 N N . ASP A 1 214 ? -2.291 -4.687 7.522 1.00 92.94 214 ASP A N 1
ATOM 1712 C CA . ASP A 1 214 ? -2.164 -5.526 8.709 1.00 92.94 214 ASP A CA 1
ATOM 1713 C C . ASP A 1 214 ? -0.712 -5.533 9.194 1.00 92.94 214 ASP A C 1
ATOM 1715 O O . ASP A 1 214 ? 0.192 -5.360 8.381 1.00 92.94 214 ASP A O 1
ATOM 1719 N N . GLU A 1 215 ? -0.490 -5.673 10.503 1.00 89.94 215 GLU A N 1
ATOM 1720 C CA . GLU A 1 215 ? 0.847 -5.573 11.123 1.00 89.94 215 GLU A CA 1
ATOM 1721 C C . GLU A 1 215 ? 1.665 -4.394 10.555 1.00 89.94 215 GLU A C 1
ATOM 1723 O O . GLU A 1 215 ? 2.777 -4.512 10.032 1.00 89.94 215 GLU A O 1
ATOM 1728 N N . ALA A 1 216 ? 1.052 -3.211 10.604 1.00 93.00 216 ALA A N 1
ATOM 1729 C CA . ALA A 1 216 ? 1.546 -2.013 9.945 1.00 93.00 216 ALA A CA 1
ATOM 1730 C C . ALA A 1 216 ? 2.824 -1.444 10.580 1.00 93.00 216 ALA A C 1
ATOM 1732 O O . ALA A 1 216 ? 3.386 -0.495 10.040 1.00 93.00 216 ALA A O 1
ATOM 1733 N N . ASP A 1 217 ? 3.289 -1.967 11.715 1.00 91.06 217 ASP A N 1
ATOM 1734 C CA . ASP A 1 217 ? 4.453 -1.463 12.444 1.00 91.06 217 ASP A CA 1
ATOM 1735 C C . ASP A 1 217 ? 5.736 -1.570 11.611 1.00 91.06 217 ASP A C 1
ATOM 1737 O O . ASP A 1 217 ? 6.452 -0.575 11.434 1.00 91.06 217 ASP A O 1
ATOM 1741 N N . ASN A 1 218 ? 5.978 -2.740 11.015 1.00 87.62 218 ASN A N 1
ATOM 1742 C CA . ASN A 1 218 ? 7.132 -2.963 10.152 1.00 87.62 218 ASN A CA 1
ATOM 1743 C C . ASN A 1 218 ? 7.109 -2.006 8.950 1.00 87.62 218 ASN A C 1
ATOM 1745 O O . ASN A 1 218 ? 8.109 -1.343 8.662 1.00 87.62 218 ASN A O 1
ATOM 1749 N N . PHE A 1 219 ? 5.951 -1.853 8.304 1.00 92.50 219 PHE A N 1
ATOM 1750 C CA . PHE A 1 219 ? 5.792 -0.970 7.151 1.00 92.50 219 PHE A CA 1
ATOM 1751 C C . PHE A 1 219 ? 5.915 0.519 7.514 1.00 92.50 219 PHE A C 1
ATOM 1753 O O . PHE A 1 219 ? 6.661 1.263 6.873 1.00 92.50 219 PHE A O 1
ATOM 1760 N N . MET A 1 220 ? 5.239 0.972 8.573 1.00 94.12 220 MET A N 1
ATOM 1761 C CA . MET A 1 220 ? 5.284 2.365 9.034 1.00 94.12 220 MET A CA 1
ATOM 1762 C C . MET A 1 220 ? 6.704 2.794 9.407 1.00 94.12 220 MET A C 1
ATOM 1764 O O . MET A 1 220 ? 7.087 3.934 9.115 1.00 94.12 220 MET A O 1
ATOM 1768 N N . SER A 1 221 ? 7.502 1.883 9.982 1.00 91.50 221 SER A N 1
ATOM 1769 C CA . SER A 1 221 ? 8.905 2.125 10.341 1.00 91.50 221 SER A CA 1
ATOM 1770 C C . SER A 1 221 ? 9.787 2.515 9.147 1.00 91.50 221 SER A C 1
ATOM 1772 O O . SER A 1 221 ? 10.777 3.229 9.329 1.00 91.50 221 SER A O 1
ATOM 1774 N N . GLN A 1 222 ? 9.393 2.137 7.924 1.00 91.81 222 GLN A N 1
ATOM 1775 C CA . GLN A 1 222 ? 10.096 2.492 6.688 1.00 91.81 222 GLN A CA 1
ATOM 1776 C C . GLN A 1 222 ? 9.882 3.954 6.273 1.00 91.81 222 GLN A C 1
ATOM 1778 O O . GLN A 1 222 ? 10.663 4.494 5.494 1.00 91.81 222 GLN A O 1
ATOM 1783 N N . ASN A 1 223 ? 8.868 4.634 6.819 1.00 92.12 223 ASN A N 1
ATOM 1784 C CA . ASN A 1 223 ? 8.581 6.048 6.555 1.00 92.12 223 ASN A CA 1
ATOM 1785 C C . ASN A 1 223 ? 8.328 6.386 5.074 1.00 92.12 223 ASN A C 1
ATOM 1787 O O . ASN A 1 223 ? 8.727 7.458 4.612 1.00 92.12 223 ASN A O 1
ATOM 1791 N N . PHE A 1 224 ? 7.650 5.501 4.338 1.00 91.44 224 PHE A N 1
ATOM 1792 C CA . PHE A 1 224 ? 7.217 5.795 2.972 1.00 91.44 224 PHE A CA 1
ATOM 1793 C C . PHE A 1 224 ? 6.220 6.958 2.934 1.00 91.44 224 PHE A C 1
ATOM 1795 O O . PHE A 1 224 ? 5.325 7.083 3.773 1.00 91.44 224 PHE A O 1
ATOM 1802 N N . GLU A 1 225 ? 6.380 7.827 1.940 1.00 91.00 225 GLU A N 1
ATOM 1803 C CA . GLU A 1 225 ? 5.634 9.082 1.870 1.00 91.00 225 GLU A CA 1
ATOM 1804 C C . GLU A 1 225 ? 4.185 8.887 1.396 1.00 91.00 225 GLU A C 1
ATOM 1806 O O . GLU A 1 225 ? 3.294 9.619 1.827 1.00 91.00 225 GLU A O 1
ATOM 1811 N N . SER A 1 226 ? 3.919 7.886 0.552 1.00 90.56 226 SER A N 1
ATOM 1812 C CA . SER A 1 226 ? 2.576 7.601 0.028 1.00 90.56 226 SER A CA 1
ATOM 1813 C C . SER A 1 226 ? 1.560 7.312 1.122 1.00 90.56 226 SER A C 1
ATOM 1815 O O . SER A 1 226 ? 0.474 7.889 1.096 1.00 90.56 226 SER A O 1
ATOM 1817 N N . LEU A 1 227 ? 1.917 6.515 2.135 1.00 94.62 227 LEU A N 1
ATOM 1818 C CA . LEU A 1 227 ? 1.023 6.253 3.266 1.00 94.62 227 LEU A CA 1
ATOM 1819 C C . LEU A 1 227 ? 0.610 7.553 3.972 1.00 94.62 227 LEU A C 1
ATOM 1821 O O . LEU A 1 227 ? -0.571 7.763 4.245 1.00 94.62 227 LEU A O 1
ATOM 1825 N N . LYS A 1 228 ? 1.563 8.455 4.237 1.00 93.94 228 LYS A N 1
ATOM 1826 C CA . LYS A 1 228 ? 1.273 9.736 4.904 1.00 93.94 228 LYS A CA 1
ATOM 1827 C C . LYS A 1 228 ? 0.382 10.630 4.063 1.00 93.94 228 LYS A C 1
ATOM 1829 O O . LYS A 1 228 ? -0.509 11.275 4.606 1.00 93.94 228 LYS A O 1
ATOM 1834 N N . LYS A 1 229 ? 0.631 10.686 2.755 1.00 95.44 229 LYS A N 1
ATOM 1835 C CA . LYS A 1 229 ? -0.187 11.472 1.832 1.00 95.44 229 LYS A CA 1
ATOM 1836 C C . LYS A 1 229 ? -1.620 10.952 1.787 1.00 95.44 229 LYS A C 1
ATOM 1838 O O . LYS A 1 229 ? -2.545 11.745 1.912 1.00 95.44 229 LYS A O 1
ATOM 1843 N N . ILE A 1 230 ? -1.812 9.632 1.726 1.00 96.56 230 ILE A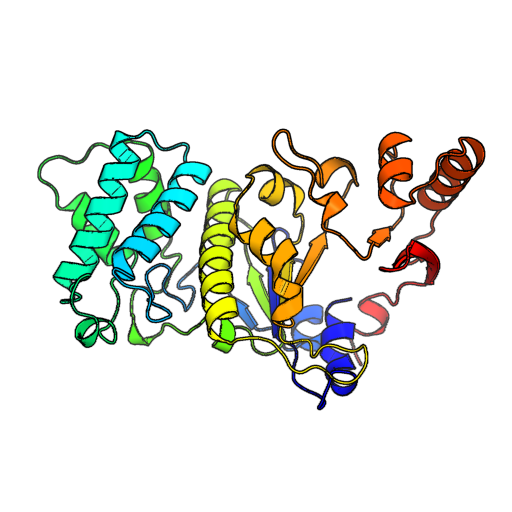 N 1
ATOM 1844 C CA . ILE A 1 230 ? -3.148 9.022 1.797 1.00 96.56 230 ILE A CA 1
ATOM 1845 C C . ILE A 1 230 ? -3.820 9.344 3.140 1.00 96.56 230 ILE A C 1
ATOM 1847 O O . ILE A 1 230 ? -4.962 9.789 3.147 1.00 96.56 230 ILE A O 1
ATOM 1851 N N . LEU A 1 231 ? -3.116 9.208 4.269 1.00 95.62 231 LEU A N 1
ATOM 1852 C CA . LEU A 1 231 ? -3.663 9.546 5.593 1.00 95.62 231 LEU A CA 1
ATOM 1853 C C . LEU A 1 231 ? -4.077 11.023 5.718 1.00 95.62 231 LEU A C 1
ATOM 1855 O O . LEU A 1 231 ? -5.075 11.326 6.367 1.00 95.62 231 LEU A O 1
ATOM 1859 N N . LYS A 1 232 ? -3.319 11.947 5.115 1.00 95.50 232 LYS A N 1
ATOM 1860 C CA . LYS A 1 232 ? -3.577 13.395 5.194 1.00 95.50 232 LYS A CA 1
ATOM 1861 C C . LYS A 1 232 ? -4.661 13.870 4.231 1.00 95.50 232 LYS A C 1
ATOM 1863 O O . LYS A 1 232 ? -5.471 14.716 4.597 1.00 95.50 232 LYS A O 1
ATOM 1868 N N . GLU A 1 233 ? -4.651 13.361 3.004 1.00 96.38 233 GLU A N 1
ATOM 1869 C CA . GLU A 1 233 ? -5.440 13.908 1.894 1.00 96.38 233 GLU A CA 1
ATOM 1870 C C . GLU A 1 233 ? -6.620 13.008 1.509 1.00 96.38 233 GLU A C 1
ATOM 1872 O O . GLU A 1 233 ? -7.603 13.483 0.946 1.00 96.38 233 GLU A O 1
ATOM 1877 N N . GLY A 1 234 ? -6.578 11.719 1.867 1.00 96.62 234 GLY A N 1
ATOM 1878 C CA . GLY A 1 234 ? -7.549 10.707 1.441 1.00 96.62 234 GLY A CA 1
ATOM 1879 C C . GLY A 1 234 ? -8.996 11.039 1.789 1.00 96.62 234 GLY A C 1
ATOM 1880 O O . GLY A 1 234 ? -9.900 10.691 1.027 1.00 96.62 234 GLY A O 1
ATOM 1881 N N . ARG A 1 235 ? -9.222 11.806 2.870 1.00 94.75 235 ARG A N 1
ATOM 1882 C CA . ARG A 1 235 ? -10.558 12.273 3.258 1.00 94.75 235 ARG A CA 1
ATOM 1883 C C . ARG A 1 235 ? -11.274 12.931 2.090 1.00 94.75 235 ARG A C 1
ATOM 1885 O O . ARG A 1 235 ? -12.424 12.594 1.883 1.00 94.75 235 ARG A O 1
ATOM 1892 N N . GLU A 1 236 ? -10.646 13.828 1.333 1.00 95.69 236 GLU A N 1
ATOM 1893 C CA . GLU A 1 236 ? -11.305 14.522 0.213 1.00 95.69 236 GLU A CA 1
ATOM 1894 C C . GLU A 1 236 ? -11.811 13.553 -0.869 1.00 95.69 236 GLU A C 1
ATOM 1896 O O . GLU A 1 236 ? -12.871 13.757 -1.456 1.00 95.69 236 GLU A O 1
ATOM 1901 N N . PHE A 1 237 ? -11.093 12.459 -1.085 1.00 96.94 237 PHE A N 1
ATOM 1902 C CA . PHE A 1 237 ? -11.355 11.489 -2.146 1.00 96.94 237 PHE A CA 1
ATOM 1903 C C . PHE A 1 237 ? -12.237 10.323 -1.680 1.00 96.94 237 PHE A C 1
ATOM 1905 O O . PHE A 1 237 ? -12.457 9.369 -2.429 1.00 96.94 237 PHE A O 1
ATOM 1912 N N . GLY A 1 238 ? -12.737 10.365 -0.439 1.00 96.44 238 GLY A N 1
ATOM 1913 C CA . GLY A 1 238 ? -13.473 9.246 0.149 1.00 96.44 238 GLY A CA 1
ATOM 1914 C C . GLY A 1 238 ? -12.589 8.022 0.385 1.00 96.44 238 GLY A C 1
ATOM 1915 O O . GLY A 1 238 ? -13.078 6.896 0.332 1.00 96.44 238 GLY A O 1
ATOM 1916 N N . VAL A 1 239 ? -11.288 8.224 0.583 1.00 97.50 239 VAL A N 1
ATOM 1917 C CA . VAL A 1 239 ? -10.326 7.163 0.870 1.00 97.50 239 VAL A CA 1
ATOM 1918 C C . VAL A 1 239 ? -10.006 7.157 2.358 1.00 97.50 239 VAL A C 1
ATOM 1920 O O . VAL A 1 239 ? -9.529 8.151 2.904 1.00 97.50 239 VAL A O 1
ATOM 1923 N N . GLY A 1 240 ? -10.259 6.024 3.007 1.00 95.81 240 GLY A N 1
ATOM 1924 C CA . GLY A 1 240 ? -9.851 5.769 4.384 1.00 95.81 240 GLY A CA 1
ATOM 1925 C C . GLY A 1 240 ? -8.646 4.835 4.472 1.00 95.81 240 GLY A C 1
ATOM 1926 O O . GLY A 1 240 ? -8.369 4.057 3.558 1.00 95.81 240 GLY A O 1
ATOM 1927 N N . THR A 1 241 ? -7.968 4.862 5.614 1.00 96.94 241 THR A N 1
ATOM 1928 C CA . THR A 1 241 ? -6.877 3.933 5.930 1.00 96.94 241 THR A CA 1
ATOM 1929 C C . THR A 1 241 ? -7.192 3.210 7.231 1.00 96.94 241 THR A C 1
ATOM 1931 O O . THR A 1 241 ? -7.637 3.831 8.194 1.00 96.94 241 THR A O 1
ATOM 1934 N N . ILE A 1 242 ? -6.943 1.905 7.263 1.00 96.81 242 ILE A N 1
ATOM 1935 C CA . ILE A 1 242 ? -7.030 1.053 8.445 1.00 96.81 242 ILE A CA 1
ATOM 1936 C C . ILE A 1 242 ? -5.628 0.513 8.714 1.00 96.81 242 ILE A C 1
ATOM 1938 O O . ILE A 1 242 ? -5.023 -0.119 7.852 1.00 96.81 242 ILE A O 1
ATOM 1942 N N . LEU A 1 243 ? -5.107 0.769 9.908 1.00 96.19 243 LEU A N 1
ATOM 1943 C CA . LEU A 1 243 ? -3.787 0.309 10.329 1.00 96.19 243 LEU A CA 1
ATOM 1944 C C . LEU A 1 243 ? -3.956 -0.551 11.576 1.00 96.19 243 LEU A C 1
ATOM 1946 O O . LEU A 1 243 ? -4.544 -0.099 12.558 1.00 96.19 243 LEU A O 1
ATOM 1950 N N . SER A 1 244 ? -3.453 -1.778 11.515 1.00 93.75 244 SER A N 1
ATOM 1951 C CA . SER A 1 244 ? -3.453 -2.729 12.627 1.00 93.75 244 SER A CA 1
ATOM 1952 C C . SER A 1 244 ? -2.039 -2.830 13.198 1.00 93.75 244 SER A C 1
ATOM 1954 O O . SER A 1 244 ? -1.088 -3.017 12.442 1.00 93.75 244 SER A O 1
ATOM 1956 N N . THR A 1 245 ? -1.880 -2.679 14.515 1.00 92.38 245 THR A N 1
ATOM 1957 C CA . THR A 1 245 ? -0.608 -2.890 15.226 1.00 92.38 245 THR A CA 1
ATOM 1958 C C . THR A 1 245 ? -0.869 -3.510 16.596 1.00 92.38 245 THR A C 1
ATOM 1960 O O . THR A 1 245 ? -1.949 -3.361 17.165 1.00 92.38 245 THR A O 1
ATOM 1963 N N . GLN A 1 246 ? 0.141 -4.178 17.155 1.00 89.31 246 GLN A N 1
ATOM 1964 C CA . GLN A 1 246 ? 0.053 -4.796 18.486 1.00 89.31 246 GLN A CA 1
ATOM 1965 C C . GLN A 1 246 ? 0.206 -3.791 19.635 1.00 89.31 246 GLN A C 1
ATOM 1967 O O . GLN A 1 246 ? -0.441 -3.924 20.672 1.00 89.31 246 GLN A O 1
ATOM 1972 N N . GLU A 1 247 ? 1.056 -2.777 19.459 1.00 88.31 247 GLU A N 1
ATOM 1973 C CA . GLU A 1 247 ? 1.281 -1.729 20.452 1.00 88.31 247 GLU A CA 1
ATOM 1974 C C . GLU A 1 247 ? 0.966 -0.342 19.885 1.00 88.31 247 GLU A C 1
ATOM 1976 O O . GLU A 1 247 ? 1.166 -0.062 18.701 1.00 88.31 247 GLU A O 1
ATOM 1981 N N . LEU A 1 248 ? 0.536 0.569 20.764 1.00 86.56 248 LEU A N 1
ATOM 1982 C CA . LEU A 1 248 ? 0.294 1.977 20.422 1.00 86.56 248 LEU A CA 1
ATOM 1983 C C . LEU A 1 248 ? 1.587 2.715 20.048 1.00 86.56 248 LEU A C 1
ATOM 1985 O O . LEU A 1 248 ? 1.580 3.633 19.229 1.00 86.56 248 LEU A O 1
ATOM 1989 N N . THR A 1 249 ? 2.710 2.293 20.627 1.00 86.75 249 THR A N 1
ATOM 1990 C CA . THR A 1 249 ? 4.044 2.848 20.367 1.00 86.75 249 THR A CA 1
ATOM 1991 C C . THR A 1 249 ? 4.480 2.643 18.914 1.00 86.75 249 THR A C 1
ATOM 1993 O O . THR A 1 249 ? 5.252 3.448 18.399 1.00 86.75 249 THR A O 1
ATOM 1996 N N . HIS A 1 250 ? 3.948 1.627 18.226 1.00 90.00 250 HIS A N 1
ATOM 1997 C CA . HIS A 1 250 ? 4.293 1.297 16.841 1.00 90.00 250 HIS A CA 1
ATOM 1998 C C . HIS A 1 250 ? 3.818 2.340 15.819 1.00 90.00 250 HIS A C 1
ATOM 2000 O O . HIS A 1 250 ? 4.350 2.407 14.714 1.00 90.00 250 HIS A O 1
ATOM 2006 N N . PHE A 1 251 ? 2.873 3.210 16.187 1.00 89.88 251 PHE A N 1
ATOM 2007 C CA . PHE A 1 251 ? 2.486 4.359 15.362 1.00 89.88 251 PHE A CA 1
ATOM 2008 C C . PHE A 1 251 ? 3.534 5.484 15.366 1.00 89.88 251 PHE A C 1
ATOM 2010 O O . PHE A 1 251 ? 3.389 6.462 14.632 1.00 89.88 251 PHE A O 1
ATOM 2017 N N . LYS A 1 252 ? 4.592 5.374 16.178 1.00 89.50 252 LYS A N 1
ATOM 2018 C CA . LYS A 1 252 ? 5.676 6.354 16.274 1.00 89.50 252 LYS A CA 1
ATOM 2019 C C . LYS A 1 252 ? 6.972 5.750 15.745 1.00 89.50 252 LYS A C 1
ATOM 2021 O O . LYS A 1 252 ? 7.406 4.681 16.161 1.00 89.50 252 LYS A O 1
ATOM 2026 N N . THR A 1 253 ? 7.629 6.475 14.853 1.00 89.44 253 THR A N 1
ATOM 2027 C CA . THR A 1 253 ? 8.958 6.155 14.329 1.00 89.44 253 THR A CA 1
ATOM 2028 C C . THR A 1 253 ? 9.950 7.237 14.748 1.00 89.44 253 THR A C 1
ATOM 2030 O O . THR A 1 253 ? 9.586 8.251 15.341 1.00 89.44 253 THR A O 1
ATOM 2033 N N . LYS A 1 254 ? 11.233 7.052 14.417 1.00 86.69 254 LYS A N 1
ATOM 2034 C 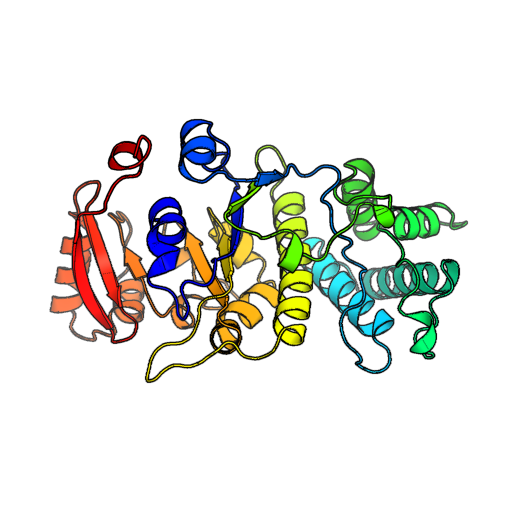CA . LYS A 1 254 ? 12.252 8.093 14.637 1.00 86.69 254 LYS A CA 1
ATOM 2035 C C . LYS A 1 254 ? 11.968 9.379 13.854 1.00 86.69 254 LYS A C 1
ATOM 2037 O O . LYS A 1 254 ? 12.402 10.444 14.273 1.00 86.69 254 LYS A O 1
ATOM 2042 N N . GLU A 1 255 ? 11.298 9.263 12.709 1.00 87.00 255 GLU A N 1
ATOM 2043 C CA . GLU A 1 255 ? 11.076 10.370 11.775 1.00 87.00 255 GLU A CA 1
ATOM 2044 C C . GLU A 1 255 ? 9.647 10.928 11.856 1.00 87.00 255 GLU A C 1
ATOM 2046 O O . GLU A 1 255 ? 9.431 12.076 11.476 1.00 87.00 255 GLU A O 1
ATOM 2051 N N . ASN A 1 256 ? 8.660 10.133 12.285 1.00 87.50 256 ASN A N 1
ATOM 2052 C CA . ASN A 1 256 ? 7.242 10.477 12.168 1.00 87.50 256 ASN A CA 1
ATOM 2053 C C . ASN A 1 256 ? 6.408 9.958 13.338 1.00 87.50 256 ASN A C 1
ATOM 2055 O O . ASN A 1 256 ? 6.706 8.924 13.925 1.00 87.50 256 ASN A O 1
ATOM 2059 N N . ASP A 1 257 ? 5.300 10.642 13.601 1.00 90.44 257 ASP A N 1
ATOM 2060 C CA . ASP A 1 257 ? 4.259 10.189 14.517 1.00 90.44 257 ASP A CA 1
ATOM 2061 C C . ASP A 1 257 ? 2.937 10.078 13.748 1.00 90.44 257 ASP A C 1
ATOM 2063 O O . ASP A 1 257 ? 2.260 11.080 13.495 1.00 90.44 257 ASP A O 1
ATOM 2067 N N . TYR A 1 258 ? 2.601 8.854 13.334 1.00 91.62 258 TYR A N 1
ATOM 2068 C CA . TYR A 1 258 ? 1.379 8.559 12.589 1.00 91.62 258 TYR A CA 1
ATOM 2069 C C . TYR A 1 258 ? 0.135 8.677 13.467 1.00 91.62 258 TYR A C 1
ATOM 2071 O O . TYR A 1 258 ? -0.940 8.930 12.929 1.00 91.62 258 TYR A O 1
ATOM 2079 N N . SER A 1 259 ? 0.259 8.567 14.796 1.00 89.12 259 SER A N 1
ATOM 2080 C CA . SER A 1 259 ? -0.889 8.626 15.712 1.00 89.12 259 SER A CA 1
ATOM 2081 C C . SER A 1 259 ? -1.645 9.958 15.615 1.00 89.12 259 SER A C 1
ATOM 2083 O O . SER A 1 259 ? -2.869 9.987 15.729 1.00 89.12 259 SER A O 1
ATOM 2085 N N . ASN A 1 260 ? -0.941 11.043 15.273 1.00 88.44 260 ASN A N 1
ATOM 2086 C CA . ASN A 1 260 ? -1.522 12.372 15.058 1.00 88.44 260 ASN A CA 1
ATOM 2087 C C . ASN A 1 260 ? -2.405 12.468 13.802 1.00 88.44 260 ASN A C 1
ATOM 2089 O O . ASN A 1 260 ? -3.164 13.425 13.658 1.00 88.44 260 ASN A O 1
ATOM 2093 N N . LEU A 1 261 ? -2.297 11.506 12.883 1.00 91.06 261 LEU A N 1
ATOM 2094 C CA . LEU A 1 261 ? -3.110 11.428 11.667 1.00 91.06 261 LEU A CA 1
ATOM 2095 C C . LEU A 1 261 ? -4.320 10.494 11.838 1.00 91.06 261 LEU A C 1
ATOM 2097 O O . LEU A 1 261 ? -5.177 10.440 10.958 1.00 91.06 261 LEU A O 1
ATOM 2101 N N . ILE A 1 262 ? -4.409 9.767 12.958 1.00 91.38 262 ILE A N 1
ATOM 2102 C CA . ILE A 1 262 ? -5.477 8.801 13.224 1.00 91.38 262 ILE A CA 1
ATOM 2103 C C . ILE A 1 262 ? -6.615 9.482 13.982 1.00 91.38 262 ILE A C 1
ATOM 2105 O O . ILE A 1 262 ? -6.480 9.915 15.130 1.00 91.38 262 ILE A O 1
ATOM 2109 N N . LEU A 1 263 ? -7.770 9.555 13.322 1.00 90.50 263 LEU A N 1
ATOM 2110 C CA . LEU A 1 263 ? -8.968 10.183 13.875 1.00 90.50 263 LEU A CA 1
ATOM 2111 C C . LEU A 1 263 ? -9.783 9.232 14.750 1.00 90.50 263 LEU A C 1
ATOM 2113 O O . LEU A 1 263 ? -10.409 9.683 15.704 1.00 90.50 263 LEU A O 1
ATOM 2117 N N . THR A 1 264 ? -9.788 7.939 14.432 1.00 93.06 264 THR A N 1
ATOM 2118 C CA . THR A 1 264 ? -10.595 6.936 15.128 1.00 93.06 264 THR A CA 1
ATOM 2119 C C . THR A 1 264 ? -9.718 5.792 15.597 1.00 93.06 264 THR A C 1
ATOM 2121 O O . THR A 1 264 ? -8.943 5.252 14.813 1.00 93.06 264 THR A O 1
ATOM 2124 N N . TRP A 1 265 ? -9.854 5.431 16.870 1.00 94.25 265 TRP A N 1
ATOM 2125 C CA . TRP A 1 265 ? -9.109 4.343 17.492 1.00 94.25 265 TRP A CA 1
ATOM 2126 C C . TRP A 1 265 ? -10.065 3.254 17.947 1.00 94.25 265 TRP A C 1
ATOM 2128 O O . TRP A 1 265 ? -11.076 3.550 18.579 1.00 94.25 265 TRP A O 1
ATOM 2138 N N . VAL A 1 266 ? -9.711 2.005 17.668 1.00 94.69 266 VAL A N 1
ATOM 2139 C CA . VAL A 1 266 ? -10.320 0.823 18.281 1.00 94.69 266 VAL A CA 1
ATOM 2140 C C . VAL A 1 266 ? -9.211 0.142 19.066 1.00 94.69 266 VAL A C 1
ATOM 2142 O O . VAL A 1 266 ? -8.257 -0.368 18.484 1.00 94.69 266 VAL A O 1
ATOM 2145 N N . ILE A 1 267 ? -9.283 0.234 20.391 1.00 94.25 267 ILE A N 1
ATOM 2146 C CA . ILE A 1 267 ? -8.236 -0.234 21.298 1.00 94.25 267 ILE A CA 1
ATOM 2147 C C . ILE A 1 267 ? -8.746 -1.485 22.004 1.00 94.25 267 ILE A C 1
ATOM 2149 O O . ILE A 1 267 ? -9.648 -1.403 22.839 1.00 94.25 267 ILE A O 1
ATOM 2153 N N . HIS A 1 268 ? -8.155 -2.626 21.662 1.00 94.31 268 HIS A N 1
ATOM 2154 C CA . HIS A 1 268 ? -8.344 -3.891 22.369 1.00 94.31 268 HIS A CA 1
ATOM 2155 C C . HIS A 1 268 ? -7.501 -3.931 23.654 1.00 94.31 268 HIS A C 1
ATOM 2157 O O . HIS A 1 268 ? -6.856 -2.953 24.033 1.00 94.31 268 HIS A O 1
ATOM 2163 N N . GLN A 1 269 ? -7.475 -5.077 24.331 1.00 93.44 269 GLN A N 1
ATOM 2164 C CA . GLN A 1 269 ? -6.602 -5.277 25.480 1.00 93.44 269 GLN A CA 1
ATOM 2165 C C . GLN A 1 269 ? -5.120 -5.119 25.091 1.00 93.44 269 GLN A C 1
ATOM 2167 O O . GLN A 1 269 ? -4.596 -5.878 24.278 1.00 93.44 269 GLN A O 1
ATOM 2172 N N . VAL A 1 270 ? -4.429 -4.164 25.720 1.00 89.00 270 VAL A N 1
ATOM 2173 C CA . VAL A 1 270 ? -2.985 -3.927 25.545 1.00 89.00 270 VAL A CA 1
ATOM 2174 C C . VAL A 1 270 ? -2.295 -4.030 26.902 1.00 89.00 270 VAL A C 1
ATOM 2176 O O . VAL A 1 270 ? -2.611 -3.283 27.829 1.00 89.00 270 VAL A O 1
ATOM 2179 N N . ALA A 1 271 ? -1.337 -4.951 27.029 1.00 80.62 271 ALA A N 1
ATOM 2180 C CA . ALA A 1 271 ? -0.627 -5.183 28.289 1.00 80.62 271 ALA A CA 1
ATOM 2181 C C . ALA A 1 271 ? 0.337 -4.030 28.634 1.00 80.62 271 ALA A C 1
ATOM 2183 O O . ALA A 1 271 ? 0.323 -3.490 29.746 1.00 80.62 271 ALA A O 1
ATOM 2184 N N . ASN A 1 272 ? 1.145 -3.617 27.655 1.00 80.75 272 ASN A N 1
ATOM 2185 C CA . ASN A 1 272 ? 2.205 -2.628 27.827 1.00 80.75 272 ASN A CA 1
ATOM 2186 C C . ASN A 1 272 ? 1.752 -1.243 27.358 1.00 80.75 272 ASN A C 1
ATOM 2188 O O . ASN A 1 272 ? 1.920 -0.868 26.203 1.00 80.75 272 ASN A O 1
ATOM 2192 N N . LEU A 1 273 ? 1.197 -0.463 28.284 1.00 84.00 273 LEU A N 1
ATOM 2193 C CA . LEU A 1 273 ? 0.824 0.936 28.055 1.00 84.00 273 LEU A CA 1
ATOM 2194 C C . LEU A 1 273 ? 1.761 1.874 28.805 1.00 84.00 273 LEU A C 1
ATOM 2196 O O . LEU A 1 273 ? 2.051 1.645 29.984 1.00 84.00 273 LEU A O 1
ATOM 2200 N N . LYS A 1 274 ? 2.182 2.952 28.139 1.00 82.44 274 LYS A N 1
ATOM 2201 C CA . LYS A 1 274 ? 2.890 4.073 28.763 1.00 82.44 274 LYS A CA 1
ATOM 2202 C C . LYS A 1 274 ? 1.936 5.255 28.909 1.00 82.44 274 LYS A C 1
ATOM 2204 O O . LYS A 1 274 ? 1.138 5.528 28.016 1.00 82.44 274 LYS A O 1
ATOM 2209 N N . ASN A 1 275 ? 2.085 6.029 29.984 1.00 81.94 275 ASN A N 1
ATOM 2210 C CA . ASN A 1 275 ? 1.253 7.217 30.229 1.00 81.94 275 ASN A CA 1
ATOM 2211 C C . ASN A 1 275 ? 1.273 8.205 29.052 1.00 81.94 275 ASN A C 1
ATOM 2213 O O . ASN A 1 275 ? 0.266 8.834 28.747 1.00 81.94 275 ASN A O 1
ATOM 2217 N N . GLN A 1 276 ? 2.416 8.334 28.370 1.00 80.19 276 GLN A N 1
ATOM 2218 C CA . GLN A 1 276 ? 2.547 9.216 27.208 1.00 80.19 276 GLN A CA 1
ATOM 2219 C C . GLN A 1 276 ? 1.625 8.819 26.048 1.00 80.19 276 GLN A C 1
ATOM 2221 O O . GLN A 1 276 ? 1.125 9.705 25.360 1.00 80.19 276 GLN A O 1
ATOM 2226 N N . ASP A 1 277 ? 1.374 7.524 25.846 1.00 80.31 277 ASP A N 1
ATOM 2227 C CA . ASP A 1 277 ? 0.512 7.043 24.764 1.00 80.31 277 ASP A CA 1
ATOM 2228 C C . ASP A 1 277 ? -0.954 7.386 25.053 1.00 80.31 277 ASP A C 1
ATOM 2230 O O . ASP A 1 277 ? -1.658 7.912 24.186 1.00 80.31 277 ASP A O 1
ATOM 2234 N N . ILE A 1 278 ? -1.375 7.211 26.310 1.00 84.81 278 ILE A N 1
ATOM 2235 C CA . ILE A 1 278 ? -2.717 7.575 26.778 1.00 84.81 278 ILE A CA 1
ATOM 2236 C C . ILE A 1 278 ? -2.954 9.075 26.655 1.00 84.81 278 ILE A C 1
ATOM 2238 O O . ILE A 1 278 ? -3.951 9.484 26.065 1.00 84.81 278 ILE A O 1
ATOM 2242 N N . LYS A 1 279 ? -2.009 9.904 27.111 1.00 81.75 279 LYS A N 1
ATOM 2243 C CA . LYS A 1 279 ? -2.094 11.362 26.941 1.00 81.75 279 LYS A CA 1
ATOM 2244 C C . LYS A 1 279 ? -2.319 11.760 25.488 1.00 81.75 279 LYS A C 1
ATOM 2246 O O . LYS A 1 279 ? -3.210 12.557 25.215 1.00 81.75 279 LYS A O 1
ATOM 2251 N N . SER A 1 280 ? -1.541 11.198 24.558 1.00 79.31 280 SER A N 1
ATOM 2252 C CA . SER A 1 280 ? -1.650 11.558 23.139 1.00 79.31 280 SER A CA 1
ATOM 2253 C C . SER A 1 280 ? -2.984 11.149 22.513 1.00 79.31 280 SER A C 1
ATOM 2255 O O . SER A 1 280 ? -3.558 11.906 21.735 1.00 79.31 280 SER A O 1
ATOM 2257 N N . ILE A 1 281 ? -3.501 9.971 22.860 1.00 82.88 281 ILE A N 1
ATOM 2258 C CA . ILE A 1 281 ? -4.691 9.413 22.211 1.00 82.88 281 ILE A CA 1
ATOM 2259 C C . ILE A 1 281 ? -5.979 9.986 22.813 1.00 82.88 281 ILE A C 1
ATOM 2261 O O . ILE A 1 281 ? -6.888 10.378 22.074 1.00 82.88 281 ILE A O 1
ATOM 2265 N N . PHE A 1 282 ? -6.032 10.061 24.145 1.00 81.38 282 PHE A N 1
ATOM 2266 C CA . PHE A 1 282 ? -7.203 10.485 24.915 1.00 81.38 282 PHE A CA 1
ATOM 2267 C C . PHE A 1 282 ? -7.241 12.000 25.158 1.00 81.38 282 PHE A C 1
ATOM 2269 O O . PHE A 1 282 ? -8.271 12.519 25.575 1.00 81.38 282 PHE A O 1
ATOM 2276 N N . ASN A 1 283 ? -6.143 12.719 24.884 1.00 78.38 283 ASN A N 1
ATOM 2277 C CA . ASN A 1 283 ? -6.008 14.158 25.127 1.00 78.38 283 ASN A CA 1
ATOM 2278 C C . ASN A 1 283 ? -6.342 14.563 26.581 1.00 78.38 283 ASN A C 1
ATOM 2280 O O . ASN A 1 283 ? -6.898 15.633 26.830 1.00 78.38 283 ASN A O 1
ATOM 2284 N N . THR A 1 284 ? -6.014 13.694 27.544 1.00 79.81 284 THR A N 1
ATOM 2285 C CA . THR A 1 284 ? -6.155 13.973 28.980 1.00 79.81 284 THR A CA 1
ATOM 2286 C C . THR A 1 284 ? -4.835 14.471 29.573 1.00 79.81 284 THR A C 1
ATOM 2288 O O . THR A 1 284 ? -3.751 14.032 29.188 1.00 79.81 284 THR A O 1
ATOM 2291 N N . ASN A 1 285 ? -4.937 15.397 30.529 1.00 77.62 285 ASN A N 1
ATOM 2292 C CA . ASN A 1 285 ? -3.817 15.902 31.330 1.00 77.62 285 ASN A CA 1
ATOM 2293 C C . ASN A 1 285 ? -3.928 15.504 32.815 1.00 77.62 285 ASN A C 1
ATOM 2295 O O . ASN A 1 285 ? -3.107 15.930 33.632 1.00 77.62 285 ASN A O 1
ATOM 2299 N N . SER A 1 286 ? -4.955 14.728 33.178 1.00 87.00 286 SER A N 1
ATOM 2300 C CA . SER A 1 286 ? -5.195 14.272 34.544 1.00 87.00 286 SER A CA 1
ATOM 2301 C C . SER A 1 286 ? -4.528 12.921 34.763 1.00 87.00 286 SER A C 1
ATOM 2303 O O . SER A 1 286 ? -4.928 11.923 34.171 1.00 87.00 286 SER A O 1
ATOM 2305 N N . LYS A 1 287 ? -3.565 12.858 35.690 1.00 85.00 287 LYS A N 1
ATOM 2306 C CA . LYS A 1 287 ? -2.926 11.585 36.070 1.00 85.00 287 LYS A CA 1
ATOM 2307 C C . LYS A 1 287 ? -3.941 10.529 36.516 1.00 85.00 287 LYS A C 1
ATOM 2309 O O . LYS A 1 287 ? -3.752 9.356 36.229 1.00 85.00 287 LYS A O 1
ATOM 2314 N N . SER A 1 288 ? -5.012 10.954 37.188 1.00 86.94 288 SER A N 1
ATOM 2315 C CA . SER A 1 288 ? -6.073 10.047 37.630 1.00 86.94 288 SER A CA 1
ATOM 2316 C C . SER A 1 288 ? -6.837 9.450 36.446 1.00 86.94 288 SER A C 1
ATOM 2318 O O . SER A 1 288 ? -7.095 8.253 36.443 1.00 86.94 288 SER A O 1
ATOM 2320 N N . GLU A 1 289 ? -7.170 10.258 35.434 1.00 85.62 289 GLU A N 1
ATOM 2321 C CA . GLU A 1 289 ? -7.854 9.775 34.223 1.00 85.62 289 GLU A CA 1
ATOM 2322 C C . GLU A 1 289 ? -6.923 8.897 33.376 1.00 85.62 289 GLU A C 1
ATOM 2324 O O . GLU A 1 289 ? -7.350 7.890 32.820 1.00 85.62 289 GLU A O 1
ATOM 2329 N N . GLU A 1 290 ? -5.630 9.232 33.311 1.00 86.06 290 GLU A N 1
ATOM 2330 C CA . GLU A 1 290 ? -4.622 8.393 32.656 1.00 86.06 290 GLU A CA 1
ATOM 2331 C C . GLU A 1 290 ? -4.559 6.994 33.284 1.00 86.06 290 GLU A C 1
ATOM 2333 O O . GLU A 1 290 ? -4.572 5.992 32.568 1.00 86.06 290 GLU A O 1
ATOM 2338 N N . GLU A 1 291 ? -4.486 6.917 34.617 1.00 87.00 291 GLU A N 1
ATOM 2339 C CA . GLU A 1 291 ? -4.451 5.654 35.362 1.00 87.00 291 GLU A CA 1
ATOM 2340 C C . GLU A 1 291 ? -5.749 4.856 35.197 1.00 87.00 291 GLU A C 1
ATOM 2342 O O . GLU A 1 291 ? -5.695 3.641 34.986 1.00 87.00 291 GLU A O 1
ATOM 2347 N N . GLU A 1 292 ? -6.898 5.533 35.214 1.00 87.56 292 GLU A N 1
ATOM 2348 C CA . GLU A 1 292 ? -8.205 4.924 34.966 1.00 87.56 292 GLU A CA 1
ATOM 2349 C C . GLU A 1 292 ? -8.285 4.322 33.555 1.00 87.56 292 GLU A C 1
ATOM 2351 O O . GLU A 1 292 ? -8.581 3.135 33.403 1.00 87.56 292 GLU A O 1
ATOM 2356 N N . HIS A 1 293 ? -7.946 5.093 32.516 1.00 88.31 293 HIS A N 1
ATOM 2357 C CA . HIS A 1 293 ? -7.946 4.608 31.135 1.00 88.31 293 HIS A CA 1
ATOM 2358 C C . HIS A 1 293 ? -6.965 3.450 30.926 1.00 88.31 293 HIS A C 1
ATOM 2360 O O . HIS A 1 293 ? -7.320 2.463 30.280 1.00 88.31 293 HIS A O 1
ATOM 2366 N N . MET A 1 294 ? -5.757 3.519 31.498 1.00 87.94 294 MET A N 1
ATOM 2367 C CA . MET A 1 294 ? -4.808 2.401 31.439 1.00 87.94 294 MET A CA 1
ATOM 2368 C C . MET A 1 294 ? -5.357 1.144 32.108 1.00 87.94 294 MET A C 1
ATOM 2370 O O . MET A 1 294 ? -5.204 0.050 31.565 1.00 87.94 294 MET A O 1
ATOM 2374 N N . SER A 1 295 ? -5.972 1.289 33.284 1.00 88.25 295 SER A N 1
ATOM 2375 C CA . SER A 1 295 ? -6.582 0.175 34.009 1.00 88.25 295 SER A CA 1
ATOM 2376 C C . SER A 1 295 ? -7.699 -0.466 33.187 1.00 88.25 295 SER A C 1
ATOM 2378 O O . SER A 1 295 ? -7.704 -1.683 32.992 1.00 88.25 295 SER A O 1
ATOM 2380 N N . HIS A 1 296 ? -8.590 0.353 32.618 1.00 88.94 296 HIS A N 1
ATOM 2381 C CA . HIS A 1 296 ? -9.663 -0.108 31.742 1.00 88.94 296 HIS A CA 1
ATOM 2382 C C . HIS A 1 296 ? -9.131 -0.868 30.525 1.00 88.94 296 HIS A C 1
ATOM 2384 O O . HIS A 1 296 ? -9.583 -1.980 30.284 1.00 88.94 296 HIS A O 1
ATOM 2390 N N . ILE A 1 297 ? -8.141 -0.337 29.798 1.00 91.38 297 ILE A N 1
ATOM 2391 C CA . ILE A 1 297 ? -7.580 -1.020 28.618 1.00 91.38 297 ILE A CA 1
ATOM 2392 C C . ILE A 1 297 ? -6.928 -2.356 28.999 1.00 91.38 297 ILE A C 1
ATOM 2394 O O . ILE A 1 297 ? -7.135 -3.357 28.318 1.00 91.38 297 ILE A O 1
ATOM 2398 N N . ARG A 1 298 ? -6.158 -2.410 30.095 1.00 90.94 298 ARG A N 1
ATOM 2399 C CA . ARG A 1 298 ? -5.473 -3.641 30.538 1.00 90.94 298 ARG A CA 1
ATOM 2400 C C . ARG A 1 298 ? -6.435 -4.754 30.955 1.00 90.94 298 ARG A C 1
ATOM 2402 O O . ARG A 1 298 ? -6.054 -5.923 30.918 1.00 90.94 298 ARG A O 1
ATOM 2409 N N . THR A 1 299 ? -7.647 -4.388 31.366 1.00 91.94 299 THR A N 1
ATOM 2410 C CA . THR A 1 299 ? -8.680 -5.303 31.872 1.00 91.94 299 THR A CA 1
ATOM 2411 C C . THR A 1 299 ? -9.795 -5.569 30.866 1.00 91.94 299 THR A C 1
ATOM 2413 O O . THR A 1 299 ? -10.745 -6.274 31.201 1.00 91.94 299 THR A O 1
ATOM 2416 N N . LEU A 1 300 ? -9.695 -5.037 29.640 1.00 94.62 300 LEU A N 1
ATOM 2417 C CA . LEU A 1 300 ? -10.635 -5.367 28.574 1.00 94.62 300 LEU A CA 1
ATOM 2418 C C . LEU A 1 300 ? -10.652 -6.879 28.345 1.00 94.62 300 LEU A C 1
ATOM 2420 O O . LEU A 1 300 ? -9.611 -7.515 28.187 1.00 94.62 300 LEU A O 1
ATOM 2424 N N . GLU A 1 301 ? -11.856 -7.436 28.328 1.00 94.31 301 GLU A N 1
ATOM 2425 C CA . GLU A 1 301 ?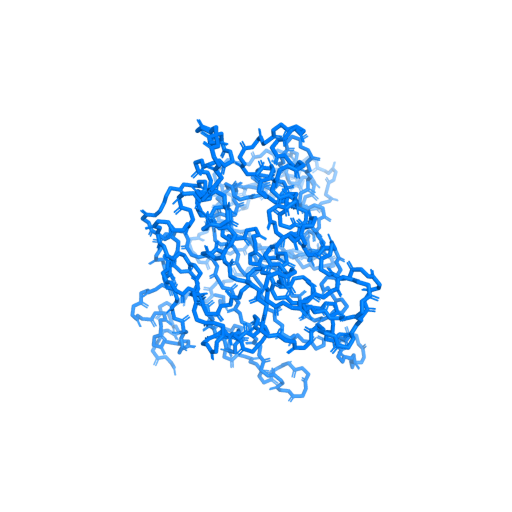 -12.079 -8.829 27.975 1.00 94.31 301 GLU A CA 1
ATOM 2426 C C . GLU A 1 301 ? -11.931 -9.021 26.461 1.00 94.31 301 GLU A C 1
ATOM 2428 O O . GLU A 1 301 ? -12.036 -8.081 25.668 1.00 94.31 301 GLU A O 1
ATOM 2433 N N . LYS A 1 302 ? -11.707 -10.267 26.040 1.00 92.75 302 LYS A N 1
ATOM 2434 C CA . LYS A 1 302 ? -11.689 -10.613 24.618 1.00 92.75 302 LYS A CA 1
ATOM 2435 C C . LYS A 1 302 ? -13.032 -10.234 23.979 1.00 92.75 302 LYS A C 1
ATOM 2437 O O . LYS A 1 302 ? -14.075 -10.531 24.550 1.00 92.75 302 LYS A O 1
ATOM 2442 N N . HIS A 1 303 ? -12.984 -9.645 22.782 1.00 93.69 303 HIS A N 1
ATOM 2443 C CA . HIS A 1 303 ? -14.151 -9.105 22.065 1.00 93.69 303 HIS A CA 1
ATOM 2444 C C . HIS A 1 303 ? -14.789 -7.874 22.722 1.00 93.69 303 HIS A C 1
ATOM 2446 O O . HIS A 1 303 ? -15.951 -7.574 22.473 1.00 93.69 303 HIS A O 1
ATOM 2452 N N . TYR A 1 304 ? -14.032 -7.138 23.533 1.00 95.31 304 TYR A N 1
ATOM 2453 C CA . TYR A 1 304 ? -14.391 -5.790 23.943 1.00 95.31 304 TYR A CA 1
ATOM 2454 C C . TYR A 1 304 ? -13.280 -4.811 23.582 1.00 95.31 304 TYR A C 1
ATOM 2456 O O . TYR A 1 304 ? -12.091 -5.092 23.755 1.00 95.31 304 TYR A O 1
ATOM 2464 N N . SER A 1 305 ? -13.693 -3.617 23.167 1.00 95.38 305 SER A N 1
ATOM 2465 C CA . SER A 1 305 ? -12.785 -2.539 22.785 1.00 95.38 305 SER A CA 1
ATOM 2466 C C . SER A 1 305 ? -13.193 -1.211 23.397 1.00 95.38 305 SER A C 1
ATOM 2468 O O . SER A 1 305 ? -14.367 -0.959 23.677 1.00 95.38 305 SER A O 1
ATOM 2470 N N . LEU A 1 306 ? -12.225 -0.311 23.546 1.00 94.38 306 LEU A N 1
ATOM 2471 C CA . LEU A 1 306 ? -12.500 1.116 23.657 1.00 94.38 306 LE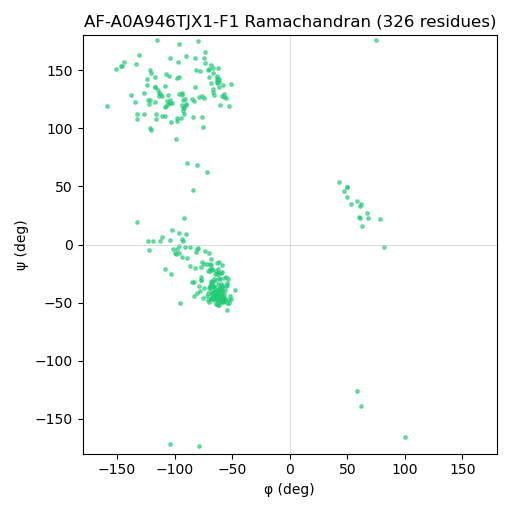U A CA 1
ATOM 2472 C C . LEU A 1 306 ? -12.434 1.745 22.266 1.00 94.38 306 LEU A C 1
ATOM 2474 O O . LEU A 1 306 ? -11.386 1.748 21.622 1.00 94.38 306 LEU A O 1
ATOM 2478 N N . CYS A 1 307 ? -13.559 2.292 21.818 1.00 94.19 307 CYS A N 1
ATOM 2479 C CA . CYS A 1 307 ? -13.649 3.092 20.609 1.00 94.19 307 CYS A CA 1
ATOM 2480 C C . CYS A 1 307 ? -13.506 4.574 20.960 1.00 94.19 307 CYS A C 1
ATOM 2482 O O . CYS A 1 307 ? -14.213 5.078 21.836 1.00 94.19 307 CYS A O 1
ATOM 2484 N N . ILE A 1 308 ? -12.601 5.265 20.275 1.00 92.75 308 ILE A N 1
ATOM 2485 C CA . ILE A 1 308 ? -12.423 6.714 20.364 1.00 92.75 308 ILE A CA 1
ATOM 2486 C C . ILE A 1 308 ? -12.747 7.281 18.995 1.00 92.75 308 ILE A C 1
ATOM 2488 O O . ILE A 1 308 ? -12.017 7.028 18.038 1.00 92.75 308 ILE A O 1
ATOM 2492 N N . ASP A 1 309 ? -13.842 8.025 18.891 1.00 90.50 309 ASP A N 1
ATOM 2493 C CA . ASP A 1 309 ? -14.271 8.598 17.617 1.00 90.50 309 ASP A CA 1
ATOM 2494 C C . ASP A 1 309 ? -13.488 9.875 17.246 1.00 90.50 309 ASP A C 1
ATOM 2496 O O . ASP A 1 309 ? -12.691 10.412 18.022 1.00 90.50 309 ASP A O 1
ATOM 2500 N N . GLY A 1 310 ? -13.745 10.407 16.046 1.00 85.25 310 GLY A N 1
ATOM 2501 C CA . GLY A 1 310 ? -13.118 11.647 15.568 1.00 85.25 310 GLY A CA 1
ATOM 2502 C C . GLY A 1 310 ? -13.429 12.893 16.410 1.00 85.25 310 GLY A C 1
ATOM 2503 O O . GLY A 1 310 ? -12.734 13.898 16.282 1.00 85.25 310 GLY A O 1
ATOM 2504 N N . LYS A 1 311 ? -14.441 12.837 17.286 1.00 85.94 311 LYS A N 1
ATOM 2505 C CA . LYS A 1 311 ? -14.795 13.887 18.256 1.00 85.94 311 LYS A CA 1
ATOM 2506 C C . LYS A 1 311 ? -14.196 13.616 19.641 1.00 85.94 311 LYS A C 1
ATOM 2508 O O . LYS A 1 311 ? -14.536 14.315 20.592 1.00 85.94 311 LYS A O 1
ATOM 2513 N N . LYS A 1 312 ? -13.298 12.629 19.749 1.00 86.19 312 LYS A N 1
ATOM 2514 C CA . LYS A 1 312 ? -12.646 12.181 20.986 1.00 86.19 312 LYS A CA 1
ATOM 2515 C C . LYS A 1 312 ? -13.624 11.654 22.036 1.00 86.19 312 LYS A C 1
ATOM 2517 O O . LYS A 1 312 ? -13.291 11.597 23.217 1.00 86.19 312 LYS A O 1
ATOM 2522 N N . LYS A 1 313 ? -14.818 11.221 21.621 1.00 89.06 313 LYS A N 1
ATOM 2523 C CA . LYS A 1 313 ? -15.740 10.517 22.509 1.00 89.06 313 LYS A CA 1
ATOM 2524 C C . LYS A 1 313 ? -15.255 9.085 22.684 1.00 89.06 313 LYS A C 1
ATOM 2526 O O . LYS A 1 313 ? -15.053 8.370 21.707 1.00 89.06 313 LYS A O 1
ATOM 2531 N N . ILE A 1 314 ? -15.117 8.672 23.939 1.00 90.69 314 ILE A N 1
ATOM 2532 C CA . ILE A 1 314 ? -14.695 7.324 24.317 1.00 90.69 314 ILE A CA 1
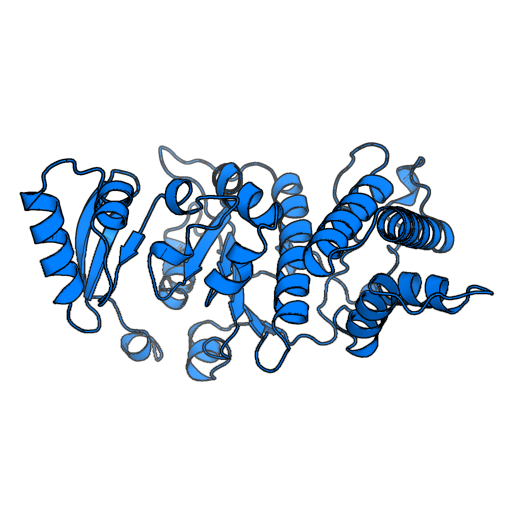ATOM 2533 C C . ILE A 1 314 ? -15.946 6.495 24.593 1.00 90.69 314 ILE A C 1
ATOM 2535 O O . ILE A 1 314 ? -16.834 6.925 25.327 1.00 90.69 314 ILE A O 1
ATOM 2539 N N . THR A 1 315 ? -16.040 5.314 23.995 1.00 92.88 315 THR A N 1
ATOM 2540 C CA . THR A 1 315 ? -17.143 4.374 24.215 1.00 92.88 315 THR A CA 1
ATOM 2541 C C . THR A 1 315 ? -16.587 2.962 24.319 1.00 92.88 315 THR A C 1
ATOM 2543 O O . THR A 1 315 ? -15.842 2.528 23.445 1.00 92.88 315 THR A O 1
ATOM 2546 N N . LYS A 1 316 ? -16.950 2.234 25.380 1.00 94.31 316 LYS A N 1
ATOM 2547 C CA . LYS A 1 316 ? -16.706 0.790 25.444 1.00 94.31 316 LYS A CA 1
ATOM 2548 C C . LYS A 1 316 ? -17.709 0.097 24.528 1.00 94.31 316 LYS A C 1
ATOM 2550 O O . LYS A 1 316 ? -18.908 0.328 24.663 1.00 94.31 316 LYS A O 1
ATOM 2555 N N . ILE A 1 317 ? -17.211 -0.720 23.612 1.00 94.75 317 ILE A N 1
ATOM 2556 C CA . ILE A 1 317 ? -18.016 -1.474 22.655 1.00 94.75 317 ILE A CA 1
ATOM 2557 C C . ILE A 1 317 ? -17.766 -2.970 22.830 1.00 94.75 317 ILE A C 1
ATOM 2559 O O . ILE A 1 317 ? -16.666 -3.381 23.205 1.00 94.75 317 ILE A O 1
ATOM 2563 N N . GLU A 1 318 ? -18.803 -3.760 22.579 1.00 95.31 318 GLU A N 1
ATOM 2564 C CA . GLU A 1 318 ? -18.679 -5.194 22.334 1.00 95.31 318 GLU A CA 1
ATOM 2565 C C . GLU A 1 318 ? -18.367 -5.384 20.845 1.00 95.31 318 GLU A C 1
ATOM 2567 O O . GLU A 1 318 ? -19.059 -4.845 19.976 1.00 95.31 318 GLU A O 1
ATOM 2572 N N . ASP A 1 319 ? -17.284 -6.092 20.552 1.00 93.19 319 ASP A N 1
ATOM 2573 C CA . ASP A 1 319 ? -16.846 -6.357 19.193 1.00 93.19 319 ASP A CA 1
ATOM 2574 C C . ASP A 1 319 ? -17.682 -7.488 18.599 1.00 93.19 319 ASP A C 1
ATOM 2576 O O . ASP A 1 319 ? -17.719 -8.598 19.129 1.00 93.19 319 ASP A O 1
ATOM 2580 N N . LEU A 1 320 ? -18.264 -7.252 17.425 1.00 92.25 320 LEU A N 1
ATOM 2581 C CA . LEU A 1 320 ? -18.874 -8.324 16.648 1.00 92.25 320 LEU A CA 1
ATOM 2582 C C . LEU A 1 320 ? -1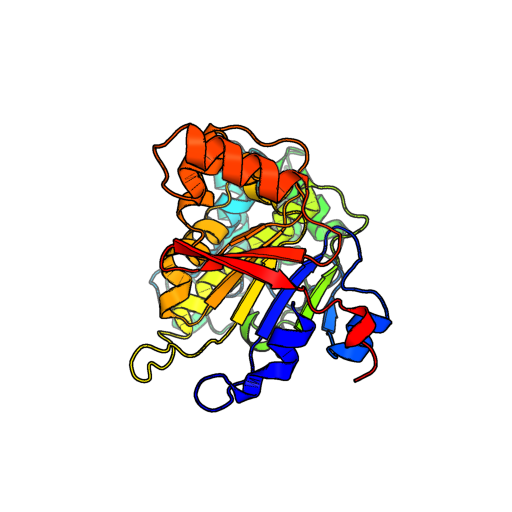7.769 -9.163 15.989 1.00 92.25 320 LEU A C 1
ATOM 2584 O O . LEU A 1 320 ? -17.156 -8.757 14.989 1.00 92.25 320 LEU A O 1
ATOM 2588 N N . ALA A 1 321 ? -17.480 -10.313 16.595 1.00 92.12 321 ALA A N 1
ATOM 2589 C CA . ALA A 1 321 ? -16.411 -11.207 16.188 1.00 92.12 321 ALA A CA 1
ATOM 2590 C C . ALA A 1 321 ? -16.700 -11.829 14.817 1.00 92.12 321 ALA A C 1
ATOM 2592 O O . ALA A 1 321 ? -17.844 -12.099 14.467 1.00 92.12 321 ALA A O 1
ATOM 2593 N N . PHE A 1 322 ? -15.648 -12.098 14.037 1.00 92.81 322 PHE A N 1
ATOM 2594 C CA . PHE A 1 322 ? -15.809 -12.601 12.670 1.00 92.81 322 PHE A CA 1
ATOM 2595 C C . PHE A 1 322 ? -16.613 -13.909 12.601 1.00 92.81 322 PHE A C 1
ATOM 2597 O O . PHE A 1 322 ? -17.511 -14.018 11.779 1.00 92.81 322 PHE A O 1
ATOM 2604 N N . TRP A 1 323 ? -16.363 -14.858 13.507 1.00 91.31 323 TRP A N 1
ATOM 2605 C CA . TRP A 1 323 ? -17.075 -16.141 13.545 1.00 91.31 323 TRP A CA 1
ATOM 2606 C C . TRP A 1 323 ? -18.586 -16.005 13.792 1.00 91.31 323 TRP A C 1
ATOM 2608 O O . TRP A 1 323 ? -19.328 -16.914 13.451 1.00 91.31 323 TRP A O 1
ATOM 2618 N N . GLN A 1 324 ? -19.050 -14.885 14.360 1.00 92.19 324 GLN A N 1
ATOM 2619 C CA . GLN A 1 324 ? -20.481 -14.629 14.564 1.00 92.19 324 GLN A CA 1
ATOM 2620 C C . GLN A 1 324 ? -21.190 -14.214 13.275 1.00 92.19 324 GLN A C 1
ATOM 2622 O O . GLN A 1 324 ? -22.407 -14.297 13.214 1.00 92.19 324 GLN A O 1
ATOM 2627 N N . ILE A 1 325 ? -20.434 -13.750 12.277 1.00 91.44 325 ILE A N 1
ATOM 2628 C CA . ILE A 1 325 ? -20.955 -13.222 11.010 1.00 91.44 325 ILE A CA 1
ATOM 2629 C C . ILE A 1 325 ? -20.400 -13.964 9.792 1.00 91.44 325 ILE A C 1
ATOM 2631 O O . ILE A 1 325 ? -20.657 -13.554 8.667 1.00 91.44 325 ILE A O 1
ATOM 2635 N N . ALA A 1 326 ? -19.594 -15.009 9.981 1.00 86.38 326 ALA A N 1
ATOM 2636 C CA . ALA A 1 326 ? -18.910 -15.681 8.877 1.00 86.38 326 ALA A CA 1
ATOM 2637 C C . ALA A 1 326 ? -19.886 -16.428 7.949 1.00 86.38 326 ALA A C 1
ATOM 2639 O O . ALA A 1 326 ? -19.644 -16.479 6.745 1.00 86.38 326 ALA A O 1
ATOM 2640 N N . ASP A 1 327 ? -20.983 -16.946 8.509 1.00 80.25 327 ASP A N 1
ATOM 2641 C CA . ASP A 1 327 ? -21.970 -17.784 7.811 1.00 80.25 327 ASP A CA 1
ATOM 2642 C C . ASP A 1 327 ? -23.234 -17.026 7.351 1.00 80.25 327 ASP A C 1
ATOM 2644 O O . ASP A 1 327 ? -24.062 -17.602 6.645 1.00 80.25 327 ASP A O 1
ATOM 2648 N N . ASP A 1 328 ? -23.380 -15.758 7.753 1.00 63.22 328 ASP A N 1
ATOM 2649 C CA . ASP A 1 328 ? -24.472 -14.850 7.345 1.00 63.22 328 ASP A CA 1
ATOM 2650 C C . ASP A 1 328 ? -24.342 -14.420 5.875 1.00 63.22 328 ASP A C 1
ATOM 2652 O O . ASP A 1 328 ? -25.373 -14.318 5.173 1.00 63.22 328 ASP A O 1
#

pLDDT: mean 93.37, std 4.5, range [63.22, 98.62]

Solvent-accessible surface area (backbone atoms only — not comparable to full-atom values): 18338 Å² total; per-residue (Å²): 100,69,58,55,57,62,70,51,22,68,79,32,62,92,44,38,72,44,15,31,39,33,41,26,61,79,54,70,71,72,34,68,63,53,26,66,54,47,67,42,45,76,38,54,70,49,48,31,50,35,53,88,55,60,83,82,83,82,58,87,40,46,60,56,50,47,29,49,52,54,34,54,52,51,29,66,73,54,68,52,51,73,70,48,46,53,46,52,36,49,41,44,53,48,27,30,46,74,58,59,31,48,52,88,40,76,91,31,61,85,47,74,53,44,36,70,55,50,33,42,50,60,51,72,69,40,98,76,68,72,91,44,63,63,44,52,53,48,49,52,49,49,75,53,38,32,50,34,75,53,66,88,65,41,46,55,63,75,74,62,30,58,45,34,23,32,40,44,38,48,96,57,56,73,64,62,42,43,45,53,53,49,51,51,38,45,54,44,49,55,52,48,62,68,69,42,70,39,59,70,58,89,95,45,68,23,52,43,34,36,41,33,35,46,66,28,37,72,51,54,63,66,63,60,63,43,61,54,48,42,60,73,53,18,66,56,38,13,33,47,76,46,77,39,64,90,50,78,68,49,40,47,48,100,89,47,63,52,58,83,63,57,55,64,47,78,43,54,59,41,87,86,77,54,72,70,59,47,32,70,75,70,70,54,87,47,70,68,58,48,52,50,52,51,52,52,36,54,65,39,51,91,59,29,29,42,35,30,40,77,85,68,52,75,43,83,42,77,51,78,52,64,84,83,55,43,87,115

Sequence (328 aa):
MVTQIHRQKENNIEGKEIGILIFDYKADYVKEDFVKATNAKVLKLYNLPFNPFALFGNKPMLPRHTANTFKATLSKAFSLGVKQESKISNLVMEAYINVGIDPRDETTWDRPCPTLNDVWDIYRSQEKVTKDSLYAALEELSGLDIFEADTNKTKTLFDLVQGVTVIDLSGYDPKTQNLVVALTLDLFYIQMQQQGSSKLEGDFRQVNKFVLVDEADNFMSQNFESLKKILKEGREFGVGTILSTQELTHFKTKENDYSNLILTWVIHQVANLKNQDIKSIFNTNSKSEEEEHMSHIRTLEKHYSLCIDGKKKITKIEDLAFWQIADD

Mean predicted aligned error: 4.31 Å